Protein AF-A0A7S0WNI7-F1 (afdb_monomer_lite)

Organism: NCBI:txid1034604

pLDDT: mean 79.33, std 18.0, range [30.97, 95.94]

Structure (mmCIF, N/CA/C/O backbone):
data_AF-A0A7S0WNI7-F1
#
_entry.id   AF-A0A7S0WNI7-F1
#
loop_
_atom_site.group_PDB
_atom_site.id
_atom_site.type_symbol
_atom_site.label_atom_id
_atom_site.label_alt_id
_atom_site.label_comp_id
_atom_site.label_asym_id
_atom_site.label_entity_id
_atom_site.label_seq_id
_atom_site.pdbx_PDB_ins_code
_atom_site.Cartn_x
_atom_site.Cartn_y
_atom_site.Cartn_z
_atom_site.occupancy
_atom_site.B_iso_or_equiv
_atom_site.auth_seq_id
_atom_site.auth_comp_id
_atom_site.auth_asym_id
_atom_site.auth_atom_id
_atom_site.pdbx_PDB_model_num
ATOM 1 N N . MET A 1 1 ? -42.042 -59.510 1.071 1.00 32.25 1 MET A N 1
ATOM 2 C CA . MET A 1 1 ? -41.769 -60.338 -0.123 1.00 32.25 1 MET A CA 1
ATOM 3 C C . MET A 1 1 ? -41.565 -59.399 -1.298 1.00 32.25 1 MET A C 1
ATOM 5 O O . MET A 1 1 ? -42.425 -58.562 -1.514 1.00 32.25 1 MET A O 1
ATOM 9 N N . ASN A 1 2 ? -40.393 -59.504 -1.927 1.00 33.56 2 ASN A N 1
ATOM 10 C CA . ASN A 1 2 ? -39.967 -59.027 -3.250 1.00 33.56 2 ASN A CA 1
ATOM 11 C C . ASN A 1 2 ? -40.713 -57.847 -3.901 1.00 33.56 2 ASN A C 1
ATOM 13 O O . ASN A 1 2 ? -41.855 -57.991 -4.317 1.00 33.56 2 ASN A O 1
ATOM 17 N N . ASN A 1 3 ? -39.989 -56.761 -4.192 1.00 30.97 3 ASN A N 1
ATOM 18 C CA . ASN A 1 3 ? -39.506 -56.582 -5.565 1.00 30.97 3 ASN A CA 1
ATOM 19 C C . ASN A 1 3 ? -38.460 -55.464 -5.693 1.00 30.97 3 ASN A C 1
ATOM 21 O O . ASN A 1 3 ? -38.676 -54.306 -5.355 1.00 30.97 3 ASN A O 1
ATOM 25 N N . THR A 1 4 ? -37.322 -55.890 -6.225 1.00 37.94 4 THR A N 1
ATOM 26 C CA . THR A 1 4 ? -36.268 -55.157 -6.925 1.00 37.94 4 THR A CA 1
ATOM 27 C C . THR A 1 4 ? -36.810 -54.189 -7.979 1.00 37.94 4 THR A C 1
ATOM 29 O O . THR A 1 4 ? -37.464 -54.623 -8.926 1.00 37.94 4 THR A O 1
ATOM 32 N N . CYS A 1 5 ? -36.437 -52.912 -7.885 1.00 31.88 5 CYS A N 1
ATOM 33 C CA . CYS A 1 5 ? -36.457 -51.982 -9.015 1.00 31.88 5 CYS A CA 1
ATOM 34 C C . CYS A 1 5 ? -35.036 -51.848 -9.577 1.00 31.88 5 CYS A C 1
ATOM 36 O O . CYS A 1 5 ? -34.164 -51.244 -8.955 1.00 31.88 5 CYS A O 1
ATOM 38 N N . CYS A 1 6 ? -34.817 -52.433 -10.757 1.00 33.31 6 CYS A N 1
ATOM 39 C CA . CYS A 1 6 ? -33.673 -52.143 -11.615 1.00 33.31 6 CYS A CA 1
ATOM 40 C C . CYS A 1 6 ? -33.783 -50.699 -12.121 1.00 33.31 6 CYS A C 1
ATOM 42 O O . CYS A 1 6 ? -34.709 -50.381 -12.865 1.00 33.31 6 CYS A O 1
ATOM 44 N N . LEU A 1 7 ? -32.834 -49.839 -11.748 1.00 35.47 7 LEU A N 1
ATOM 45 C CA . LEU A 1 7 ? -32.644 -48.539 -12.384 1.00 35.47 7 LEU A CA 1
ATOM 46 C C . LEU A 1 7 ? -31.650 -48.725 -13.539 1.00 35.47 7 LEU A C 1
ATOM 48 O O . LEU A 1 7 ? -30.462 -48.958 -13.318 1.00 35.47 7 LEU A O 1
ATOM 52 N N . ALA A 1 8 ? -32.149 -48.681 -14.773 1.00 35.59 8 ALA A N 1
ATOM 53 C CA . ALA A 1 8 ? -31.315 -48.664 -15.965 1.00 35.59 8 ALA A CA 1
ATOM 54 C C . ALA A 1 8 ? -30.621 -47.297 -16.079 1.00 35.59 8 ALA A C 1
ATOM 56 O O . ALA A 1 8 ? -31.271 -46.255 -16.154 1.00 35.59 8 ALA A O 1
ATOM 57 N N . VAL A 1 9 ? -29.290 -47.320 -16.074 1.00 33.94 9 VAL A N 1
ATOM 58 C CA . VAL A 1 9 ? -28.420 -46.166 -16.300 1.00 33.94 9 VAL A CA 1
ATOM 59 C C . VAL A 1 9 ? -28.426 -45.848 -17.797 1.00 33.94 9 VAL A C 1
ATOM 61 O O . VAL A 1 9 ? -27.915 -46.626 -18.599 1.00 33.94 9 VAL A O 1
ATOM 64 N N . LEU A 1 10 ? -28.998 -44.705 -18.179 1.00 32.75 10 LEU A N 1
ATOM 65 C CA . LEU A 1 10 ? -28.871 -44.151 -19.526 1.00 32.75 10 LEU A CA 1
ATOM 66 C C . LEU A 1 10 ? -27.669 -43.192 -19.534 1.00 32.75 10 LEU A C 1
ATOM 68 O O . LEU A 1 10 ? -27.767 -42.054 -19.079 1.00 32.75 10 LEU A O 1
ATOM 72 N N . ILE A 1 11 ? -26.514 -43.665 -20.008 1.00 37.62 11 ILE A N 1
ATOM 73 C CA . ILE A 1 11 ? -25.346 -42.814 -20.267 1.00 37.62 11 ILE A CA 1
ATOM 74 C C . ILE A 1 11 ? -25.597 -42.093 -21.594 1.00 37.62 11 ILE A C 1
ATOM 76 O O . ILE A 1 11 ? -25.440 -42.681 -22.663 1.00 37.62 11 ILE A O 1
ATOM 80 N N . LEU A 1 12 ? -25.999 -40.822 -21.531 1.00 36.31 12 LEU A N 1
ATOM 81 C CA . LEU A 1 12 ? -26.008 -39.942 -22.696 1.00 36.31 12 LEU A CA 1
ATOM 82 C C . LEU A 1 12 ? -24.602 -39.346 -22.858 1.00 36.31 12 LEU A C 1
ATOM 84 O O . LEU A 1 12 ? -24.212 -38.417 -22.152 1.00 36.31 12 LEU A O 1
ATOM 88 N N . VAL A 1 13 ? -23.822 -39.915 -23.776 1.00 39.00 13 VAL A N 1
ATOM 89 C CA . VAL A 1 13 ? -22.560 -39.337 -24.246 1.00 39.00 13 VAL A CA 1
ATOM 90 C C . VAL A 1 13 ? -22.901 -38.178 -25.185 1.00 39.00 13 VAL A C 1
ATOM 92 O O . VAL A 1 13 ? -23.181 -38.387 -26.362 1.00 39.00 13 VAL A O 1
ATOM 95 N N . CYS A 1 14 ? -22.890 -36.948 -24.671 1.00 40.97 14 CYS A N 1
ATOM 96 C CA . CYS A 1 14 ? -22.880 -35.750 -25.508 1.00 40.97 14 CYS A CA 1
ATOM 97 C C . CYS A 1 14 ? -21.436 -35.414 -25.892 1.00 40.97 14 CYS A C 1
ATOM 99 O O . CYS A 1 14 ? -20.729 -34.704 -25.178 1.00 40.97 14 CYS A O 1
ATOM 101 N N . THR A 1 15 ? -21.002 -35.913 -27.048 1.00 42.72 15 THR A N 1
ATOM 102 C CA . THR A 1 15 ? -19.866 -35.367 -27.797 1.00 42.72 15 THR A CA 1
ATOM 103 C C . THR A 1 15 ? -20.233 -33.979 -28.324 1.00 42.72 15 THR A C 1
ATOM 105 O O . THR A 1 15 ? -20.767 -33.843 -29.422 1.00 42.72 15 THR A O 1
ATOM 108 N N . GLY A 1 16 ? -19.966 -32.950 -27.522 1.00 37.56 16 GLY A N 1
ATOM 109 C CA . GLY A 1 16 ? -19.979 -31.546 -27.926 1.00 37.56 16 GLY A CA 1
ATOM 110 C C . GLY A 1 16 ? -18.552 -31.030 -28.079 1.00 37.56 16 GLY A C 1
ATOM 111 O O . GLY A 1 16 ? -18.029 -30.376 -27.184 1.00 37.56 16 GLY A O 1
ATOM 112 N N . LEU A 1 17 ? -17.913 -31.357 -29.202 1.00 45.72 17 LEU A N 1
ATOM 113 C CA . LEU A 1 17 ? -16.741 -30.641 -29.702 1.00 45.72 17 LEU A CA 1
ATOM 114 C C . LEU A 1 17 ? -17.208 -29.273 -30.208 1.00 45.72 17 LEU A C 1
ATOM 116 O O . LEU A 1 17 ? -17.971 -29.212 -31.169 1.00 45.72 17 LEU A O 1
ATOM 120 N N . GLY A 1 18 ? -16.740 -28.189 -29.590 1.00 40.56 18 GLY A N 1
ATOM 121 C CA . GLY A 1 18 ? -16.879 -26.854 -30.169 1.00 40.56 18 GLY A CA 1
ATOM 122 C C . GLY A 1 18 ? -16.928 -25.723 -29.151 1.00 40.56 18 GLY A C 1
ATOM 123 O O . GLY A 1 18 ? -18.000 -25.373 -28.677 1.00 40.56 18 GLY A O 1
ATOM 124 N N . GLY A 1 19 ? -15.774 -25.092 -28.909 1.00 41.59 19 GLY A N 1
ATOM 125 C CA . GLY A 1 19 ? -15.734 -23.670 -28.547 1.00 41.59 19 GLY A CA 1
ATOM 126 C C . GLY A 1 19 ? -15.353 -23.310 -27.110 1.00 41.59 19 GLY A C 1
ATOM 127 O O . GLY A 1 19 ? -16.144 -22.687 -26.414 1.00 41.59 19 GLY A O 1
ATOM 128 N N . SER A 1 20 ? -14.110 -23.582 -26.698 1.00 40.88 20 SER A N 1
ATOM 129 C CA . SER A 1 20 ? -13.503 -22.901 -25.530 1.00 40.88 20 SER A CA 1
ATOM 130 C C . SER A 1 20 ? -12.009 -22.572 -25.686 1.00 40.88 20 SER A C 1
ATOM 132 O O . SER A 1 20 ? -11.351 -22.220 -24.713 1.00 40.88 20 SER A O 1
ATOM 134 N N . HIS A 1 21 ? -11.452 -22.634 -26.901 1.00 37.50 21 HIS A N 1
ATOM 135 C CA . HIS A 1 21 ? -10.032 -22.317 -27.137 1.00 37.50 21 HIS A CA 1
ATOM 136 C C . HIS A 1 21 ? -9.755 -20.908 -27.683 1.00 37.50 21 HIS A C 1
ATOM 138 O O . HIS A 1 21 ? -8.598 -20.508 -27.736 1.00 37.50 21 HIS A O 1
ATOM 144 N N . ALA A 1 22 ? -10.778 -20.116 -28.016 1.00 38.47 22 ALA A N 1
ATOM 145 C CA . ALA A 1 22 ? -10.569 -18.791 -28.611 1.00 38.47 22 ALA A CA 1
ATOM 146 C C . ALA A 1 22 ? -10.165 -17.691 -27.607 1.00 38.47 22 ALA A C 1
ATOM 148 O O . ALA A 1 22 ? -9.601 -16.683 -28.015 1.00 38.47 22 ALA A O 1
ATOM 149 N N . THR A 1 23 ? -10.408 -17.861 -26.304 1.00 45.22 23 THR A N 1
ATOM 150 C CA . THR A 1 23 ? -10.017 -16.861 -25.293 1.00 45.22 23 THR A CA 1
ATOM 151 C C . THR A 1 23 ? -8.599 -17.062 -24.767 1.00 45.22 23 THR A C 1
ATOM 153 O O . THR A 1 23 ? -7.965 -16.090 -24.392 1.00 45.22 23 THR A O 1
ATOM 156 N N . SER A 1 24 ? -8.055 -18.282 -24.783 1.00 50.31 24 SER A N 1
ATOM 157 C CA . SER A 1 24 ? -6.728 -18.574 -24.215 1.00 50.31 24 SER A CA 1
ATOM 158 C C . SER A 1 24 ? -5.553 -18.111 -25.086 1.00 50.31 24 SER A C 1
ATOM 160 O O . SER A 1 24 ? -4.490 -17.834 -24.536 1.00 50.31 24 SER A O 1
ATOM 162 N N . GLN A 1 25 ? -5.712 -18.029 -26.411 1.00 47.03 25 GLN A N 1
ATOM 163 C CA . GLN A 1 25 ? -4.618 -17.631 -27.309 1.00 47.03 25 GLN A CA 1
ATOM 164 C C . GLN A 1 25 ? -4.369 -16.119 -27.312 1.00 47.03 25 GLN A C 1
ATOM 166 O O . GLN A 1 25 ? -3.217 -15.708 -27.268 1.00 47.03 25 GLN A O 1
ATOM 171 N N . ALA A 1 26 ? -5.420 -15.294 -27.242 1.00 57.41 26 ALA A N 1
ATOM 172 C CA . ALA A 1 26 ? -5.272 -13.835 -27.228 1.00 57.41 26 ALA A CA 1
ATOM 173 C C . ALA A 1 26 ? -4.487 -13.311 -26.004 1.00 57.41 26 ALA A C 1
ATOM 175 O O . ALA A 1 26 ? -3.799 -12.301 -26.105 1.00 57.41 26 ALA A O 1
ATOM 176 N N . TYR A 1 27 ? -4.543 -14.014 -24.864 1.00 61.06 27 TYR A N 1
ATOM 177 C CA . TYR A 1 27 ? -3.761 -13.673 -23.667 1.00 61.06 27 TYR A CA 1
ATOM 178 C C . TYR A 1 27 ? -2.280 -14.064 -23.765 1.00 61.06 27 TYR A C 1
ATOM 180 O O . TYR A 1 27 ? -1.441 -13.430 -23.128 1.00 61.06 27 TYR A O 1
ATOM 188 N N . ALA A 1 28 ? -1.941 -15.096 -24.546 1.00 65.12 28 ALA A N 1
ATOM 189 C CA . ALA A 1 28 ? -0.559 -15.552 -24.705 1.00 65.12 28 ALA A CA 1
ATOM 190 C C . ALA A 1 28 ? 0.278 -14.605 -25.584 1.00 65.12 28 ALA A C 1
ATOM 192 O O . ALA A 1 28 ? 1.497 -14.545 -25.417 1.00 65.12 28 ALA A O 1
ATOM 193 N N . ASP A 1 29 ? -0.384 -13.847 -26.463 1.00 84.50 29 ASP A N 1
ATOM 194 C CA . ASP A 1 29 ? 0.243 -12.915 -27.407 1.00 84.50 29 ASP A CA 1
ATOM 195 C C . ASP A 1 29 ? 0.534 -11.527 -26.802 1.00 84.50 29 ASP A C 1
ATOM 197 O O . ASP A 1 29 ? 1.222 -10.713 -27.423 1.00 84.50 29 ASP A O 1
ATOM 201 N N . LEU A 1 30 ? 0.043 -11.237 -25.589 1.00 91.00 30 LEU A N 1
ATOM 202 C CA . LEU A 1 30 ? 0.339 -9.977 -24.904 1.00 91.00 30 LEU A CA 1
ATOM 203 C C . LEU A 1 30 ? 1.811 -9.925 -24.456 1.00 91.00 30 LEU A C 1
ATOM 205 O O . LEU A 1 30 ? 2.328 -10.919 -23.921 1.00 91.00 30 LEU A O 1
ATOM 209 N N . PRO A 1 31 ? 2.488 -8.766 -24.599 1.00 94.50 31 PRO A N 1
ATOM 210 C CA . PRO A 1 31 ? 3.843 -8.600 -24.092 1.00 94.50 31 PRO A CA 1
ATOM 211 C C . PRO A 1 31 ? 3.866 -8.813 -22.576 1.00 94.50 31 PRO A C 1
ATOM 213 O O . PRO A 1 31 ? 2.920 -8.463 -21.858 1.00 94.50 31 PRO A O 1
ATOM 216 N N . HIS A 1 32 ? 4.952 -9.392 -22.065 1.00 93.75 32 HIS A N 1
ATOM 217 C CA . HIS A 1 32 ? 5.127 -9.483 -20.624 1.00 93.75 32 HIS A CA 1
ATOM 218 C C . HIS A 1 32 ? 5.438 -8.090 -20.072 1.00 93.75 32 HIS A C 1
ATOM 220 O O . HIS A 1 32 ? 6.112 -7.287 -20.711 1.00 93.75 32 HIS A O 1
ATOM 226 N N . VAL A 1 33 ? 5.030 -7.802 -18.841 1.00 93.75 33 VAL A N 1
ATOM 227 C CA . VAL A 1 33 ? 5.280 -6.510 -18.180 1.00 93.75 33 VAL A CA 1
ATOM 228 C C . VAL A 1 33 ? 6.776 -6.167 -18.035 1.00 93.75 33 VAL A C 1
ATOM 230 O O . VAL A 1 33 ? 7.150 -5.012 -17.855 1.00 93.75 33 VAL A O 1
ATOM 233 N N . ASN A 1 34 ? 7.652 -7.168 -18.168 1.00 92.75 34 ASN A N 1
ATOM 234 C CA . ASN A 1 34 ? 9.110 -6.990 -18.182 1.00 92.75 34 ASN A CA 1
ATOM 235 C C . ASN A 1 34 ? 9.628 -6.454 -19.529 1.00 92.75 34 ASN A C 1
ATOM 237 O O . ASN A 1 34 ? 10.721 -5.891 -19.580 1.00 92.75 34 ASN A O 1
ATOM 241 N N . ASP A 1 35 ? 8.847 -6.612 -20.598 1.00 94.69 35 ASP A N 1
ATOM 242 C CA . ASP A 1 35 ? 9.163 -6.161 -21.955 1.00 94.69 35 ASP A CA 1
ATOM 243 C C . ASP A 1 35 ? 8.640 -4.743 -22.231 1.00 94.69 35 ASP A C 1
ATOM 245 O O . ASP A 1 35 ? 8.841 -4.213 -23.322 1.00 94.69 35 ASP A O 1
ATOM 249 N N . CYS A 1 36 ? 7.996 -4.122 -21.239 1.00 94.75 36 CYS A N 1
ATOM 250 C CA . CYS A 1 36 ? 7.346 -2.821 -21.334 1.00 94.75 36 CYS A CA 1
ATOM 251 C C . CYS A 1 36 ? 7.971 -1.819 -20.352 1.00 94.75 36 CYS A C 1
ATOM 253 O O . CYS A 1 36 ? 8.293 -2.162 -19.212 1.00 94.75 36 CYS A O 1
ATOM 255 N N . SER A 1 37 ? 8.099 -0.557 -20.765 1.00 94.44 37 SER A N 1
ATOM 256 C CA . SER A 1 37 ? 8.491 0.532 -19.861 1.00 94.44 37 SER A CA 1
ATOM 257 C C . SER A 1 37 ? 7.331 0.927 -18.956 1.00 94.44 37 SER A C 1
ATOM 259 O O . SER A 1 37 ? 7.484 1.021 -17.738 1.00 94.44 37 SER A O 1
ATOM 261 N N . LEU A 1 38 ? 6.155 1.086 -19.562 1.00 94.50 38 LEU A N 1
ATOM 262 C CA . LEU A 1 38 ? 4.868 1.292 -18.911 1.00 94.50 38 LEU A CA 1
ATOM 263 C C . LEU A 1 38 ? 3.840 0.330 -19.506 1.00 94.50 38 LEU A C 1
ATOM 265 O O . LEU A 1 38 ? 3.919 -0.023 -20.682 1.00 94.50 38 LEU A O 1
ATOM 269 N N . CYS A 1 39 ? 2.865 -0.060 -18.696 1.00 95.00 39 CYS A N 1
ATOM 270 C CA . CYS A 1 39 ? 1.753 -0.907 -19.086 1.00 95.00 39 CYS A CA 1
ATOM 271 C C . CYS A 1 39 ? 0.452 -0.386 -18.471 1.00 95.00 39 CYS A C 1
ATOM 273 O O . CYS A 1 39 ? 0.267 -0.452 -17.258 1.00 95.00 39 CYS A O 1
ATOM 275 N N . MET A 1 40 ? -0.453 0.143 -19.298 1.00 93.12 40 MET A N 1
ATOM 276 C CA . MET A 1 40 ? -1.672 0.803 -18.801 1.00 93.12 40 MET A CA 1
ATOM 277 C C . MET A 1 40 ? -2.692 -0.181 -18.221 1.00 93.12 40 MET A C 1
ATOM 279 O O . MET A 1 40 ? -3.424 0.165 -17.292 1.00 93.12 40 MET A O 1
ATOM 283 N N . LYS A 1 41 ? -2.741 -1.405 -18.752 1.00 92.94 41 LYS A N 1
ATOM 284 C CA . LYS A 1 41 ? -3.608 -2.486 -18.274 1.00 92.94 41 LYS A CA 1
ATOM 285 C C . LYS A 1 41 ? -2.822 -3.777 -18.166 1.00 92.94 41 LYS A C 1
ATOM 287 O O . LYS A 1 41 ? -2.228 -4.217 -19.140 1.00 92.94 41 LYS A O 1
ATOM 292 N N . CYS A 1 42 ? -2.857 -4.403 -16.998 1.00 93.50 42 CYS A N 1
ATOM 293 C CA . CYS A 1 42 ? -2.167 -5.664 -16.788 1.00 93.50 42 CYS A CA 1
ATOM 294 C C . CYS A 1 42 ? -3.160 -6.776 -16.487 1.00 93.50 42 CYS A C 1
ATOM 296 O O . CYS A 1 42 ? -3.978 -6.660 -15.571 1.00 93.50 42 CYS A O 1
ATOM 298 N N . VAL A 1 43 ? -3.066 -7.856 -17.251 1.00 91.62 43 VAL A N 1
ATOM 299 C CA . VAL A 1 43 ? -3.788 -9.091 -16.982 1.00 91.62 43 VAL A CA 1
ATOM 300 C C . VAL A 1 43 ? -3.119 -9.784 -15.801 1.00 91.62 43 VAL A C 1
ATOM 302 O O . VAL A 1 43 ? -1.897 -9.958 -15.779 1.00 91.62 43 VAL A O 1
ATOM 305 N N . VAL A 1 44 ? -3.932 -10.140 -14.806 1.00 86.31 44 VAL A N 1
ATOM 306 C CA . VAL A 1 44 ? -3.468 -10.846 -13.614 1.00 86.31 44 VAL A CA 1
ATOM 307 C C . VAL A 1 44 ? -3.304 -12.324 -13.957 1.00 86.31 44 VAL A C 1
ATOM 309 O O . VAL A 1 44 ? -4.282 -13.024 -14.223 1.00 86.31 44 VAL A O 1
ATOM 312 N N . ASP A 1 45 ? -2.057 -12.780 -13.960 1.00 85.19 45 ASP A N 1
ATOM 313 C CA . ASP A 1 45 ? -1.693 -14.181 -14.100 1.00 85.19 45 ASP A CA 1
ATOM 314 C C . ASP A 1 45 ? -1.960 -14.930 -12.785 1.00 85.19 45 ASP A C 1
ATOM 316 O O . ASP A 1 45 ? -2.240 -14.347 -11.735 1.00 85.19 45 ASP A O 1
ATOM 320 N N . THR A 1 46 ? -1.872 -16.261 -12.821 1.00 73.69 46 THR A N 1
ATOM 321 C CA . THR A 1 46 ? -2.032 -17.057 -11.598 1.00 73.69 46 THR A CA 1
ATOM 322 C C . THR A 1 46 ? -0.941 -16.671 -10.586 1.00 73.69 46 THR A C 1
ATOM 324 O O . THR A 1 46 ? 0.242 -16.680 -10.952 1.00 73.69 46 THR A O 1
ATOM 327 N N . PRO A 1 47 ? -1.302 -16.351 -9.327 1.00 67.69 47 PRO A N 1
ATOM 328 C CA . PRO A 1 47 ? -0.329 -15.990 -8.305 1.00 67.69 47 PRO A CA 1
ATOM 329 C C . PRO A 1 47 ? 0.736 -17.075 -8.181 1.00 67.69 47 PRO A C 1
ATOM 331 O O . PRO A 1 47 ? 0.421 -18.262 -8.062 1.00 67.69 47 PRO A O 1
ATOM 334 N N . HIS A 1 48 ? 2.001 -16.677 -8.243 1.00 60.03 48 HIS A N 1
ATOM 335 C CA . HIS A 1 48 ? 3.106 -17.593 -7.990 1.00 60.03 48 HIS A CA 1
ATOM 336 C C . HIS A 1 48 ? 3.301 -17.724 -6.481 1.00 60.03 48 HIS A C 1
ATOM 338 O O . HIS A 1 48 ? 3.041 -16.784 -5.734 1.00 60.03 48 HIS A O 1
ATOM 344 N N . ALA A 1 49 ? 3.761 -18.888 -6.017 1.00 62.38 49 ALA A N 1
ATOM 345 C CA . ALA A 1 49 ? 4.101 -19.056 -4.610 1.00 62.38 49 ALA A CA 1
ATOM 346 C C . ALA A 1 49 ? 5.187 -18.039 -4.230 1.00 62.38 49 ALA A C 1
ATOM 348 O O . ALA A 1 49 ? 6.299 -18.079 -4.759 1.00 62.38 49 ALA A O 1
ATOM 349 N N . HIS A 1 50 ? 4.849 -17.109 -3.341 1.00 68.19 50 HIS A N 1
ATOM 350 C CA . HIS A 1 50 ? 5.785 -16.098 -2.881 1.00 68.19 50 HIS A CA 1
ATOM 351 C C . HIS A 1 50 ? 6.700 -16.685 -1.811 1.00 68.19 50 HIS A C 1
ATOM 353 O O . HIS A 1 50 ? 6.248 -17.332 -0.863 1.00 68.19 50 HIS A O 1
ATOM 359 N N . THR A 1 51 ? 8.001 -16.450 -1.954 1.00 66.50 51 THR A N 1
ATOM 360 C CA . THR A 1 51 ? 8.965 -16.806 -0.917 1.00 66.50 51 THR A CA 1
ATOM 361 C C . THR A 1 51 ? 8.805 -15.834 0.243 1.00 66.50 51 THR A C 1
ATOM 363 O O . THR A 1 51 ? 9.035 -14.636 0.090 1.00 66.50 51 THR A O 1
ATOM 366 N N . HIS A 1 52 ? 8.414 -16.343 1.407 1.00 75.38 52 HIS A N 1
ATOM 367 C CA . HIS A 1 52 ? 8.341 -15.536 2.617 1.00 75.38 52 HIS A CA 1
ATOM 368 C C . HIS A 1 52 ? 9.749 -15.095 3.041 1.00 75.38 52 HIS A C 1
ATOM 370 O O . HIS A 1 52 ? 10.630 -15.935 3.242 1.00 75.38 52 HIS A O 1
ATOM 376 N N . ILE A 1 53 ? 9.962 -13.788 3.205 1.00 84.12 53 ILE A N 1
ATOM 377 C CA . ILE A 1 53 ? 11.220 -13.247 3.731 1.00 84.12 53 ILE A CA 1
ATOM 378 C C . ILE A 1 53 ? 11.120 -13.167 5.251 1.00 84.12 53 ILE A C 1
ATOM 380 O O . ILE A 1 53 ? 10.150 -12.643 5.792 1.00 84.12 53 ILE A O 1
ATOM 384 N N . ARG A 1 54 ? 12.127 -13.691 5.955 1.00 85.69 54 ARG A N 1
ATOM 385 C CA . ARG A 1 54 ? 12.191 -13.569 7.414 1.00 85.69 54 ARG A CA 1
ATOM 386 C C . ARG A 1 54 ? 12.488 -12.127 7.811 1.00 85.69 54 ARG A C 1
ATOM 388 O O . ARG A 1 54 ? 13.233 -11.430 7.124 1.00 85.69 54 ARG A O 1
ATOM 395 N N . THR A 1 55 ? 11.948 -11.690 8.942 1.00 86.62 55 THR A N 1
ATOM 396 C CA . THR A 1 55 ? 12.091 -10.312 9.433 1.00 86.62 55 THR A CA 1
ATOM 397 C C . THR A 1 55 ? 13.556 -9.878 9.537 1.00 86.62 55 THR A C 1
ATOM 399 O O . THR A 1 55 ? 13.898 -8.755 9.160 1.00 86.62 55 THR A O 1
ATOM 402 N N . GLU A 1 56 ? 14.445 -10.762 9.997 1.00 89.38 56 GLU A N 1
ATOM 403 C CA . GLU A 1 56 ? 15.886 -10.511 10.101 1.00 89.38 56 GLU A CA 1
ATOM 404 C C . GLU A 1 56 ? 16.569 -10.292 8.743 1.00 89.38 56 GLU A C 1
ATOM 406 O O . GLU A 1 56 ? 17.517 -9.509 8.657 1.00 89.38 56 GLU A O 1
ATOM 411 N N . ASP A 1 57 ? 16.040 -10.909 7.685 1.00 93.12 57 ASP A N 1
ATOM 412 C CA . ASP A 1 57 ? 16.593 -10.877 6.333 1.00 93.12 57 ASP A CA 1
ATOM 413 C C . ASP A 1 57 ? 16.110 -9.659 5.529 1.00 93.12 57 ASP A C 1
ATOM 415 O O . ASP A 1 57 ? 16.570 -9.444 4.408 1.00 93.12 57 ASP A O 1
ATOM 419 N N . LEU A 1 58 ? 15.203 -8.835 6.072 1.00 94.44 58 LEU A N 1
ATOM 420 C CA . LEU A 1 58 ? 14.744 -7.618 5.403 1.00 94.44 58 LEU A CA 1
ATOM 421 C C . LEU A 1 58 ? 15.879 -6.602 5.237 1.00 94.44 58 LEU A C 1
ATOM 423 O O . LEU A 1 58 ? 16.506 -6.175 6.216 1.00 94.44 58 LEU A O 1
ATOM 427 N N . LYS A 1 59 ? 16.075 -6.173 3.987 1.00 95.94 59 LYS A N 1
ATOM 428 C CA . LYS A 1 59 ? 17.083 -5.205 3.548 1.00 95.94 59 LYS A CA 1
ATOM 429 C C . LYS A 1 59 ? 16.477 -4.167 2.607 1.00 95.94 59 LYS A C 1
ATOM 431 O O . LYS A 1 59 ? 15.353 -4.320 2.129 1.00 95.94 59 LYS A O 1
ATOM 436 N N . GLU A 1 60 ? 17.232 -3.106 2.340 1.00 95.75 60 GLU A N 1
ATOM 437 C CA . GLU A 1 60 ? 16.778 -1.968 1.536 1.00 95.75 60 GLU A CA 1
ATOM 438 C C . GLU A 1 60 ? 16.406 -2.355 0.105 1.00 95.75 60 GLU A C 1
ATOM 440 O O . GLU A 1 60 ? 15.446 -1.820 -0.445 1.00 95.75 60 GLU A O 1
ATOM 445 N N . GLU A 1 61 ? 17.147 -3.282 -0.507 1.00 94.50 61 GLU A N 1
ATOM 446 C CA . GLU A 1 61 ? 16.890 -3.777 -1.862 1.00 94.50 61 GLU A CA 1
ATOM 447 C C . GLU A 1 61 ? 15.510 -4.415 -2.025 1.00 94.50 61 GLU A C 1
ATOM 449 O O . GLU A 1 61 ? 14.987 -4.442 -3.133 1.00 94.50 61 GLU A O 1
ATOM 454 N N . HIS A 1 62 ? 14.881 -4.870 -0.940 1.00 95.00 62 HIS A N 1
ATOM 455 C CA . HIS A 1 62 ? 13.536 -5.424 -1.011 1.00 95.00 62 HIS A CA 1
ATOM 456 C C . HIS A 1 62 ? 12.471 -4.347 -1.239 1.00 95.00 62 HIS A C 1
ATOM 458 O O . HIS A 1 62 ? 11.407 -4.675 -1.747 1.00 95.00 62 HIS A O 1
ATOM 464 N N . PHE A 1 63 ? 12.735 -3.081 -0.901 1.00 95.25 63 PHE A N 1
ATOM 465 C CA . PHE A 1 63 ? 11.738 -2.001 -0.897 1.00 95.25 63 PHE A CA 1
ATOM 466 C C . PHE A 1 63 ? 11.982 -0.922 -1.961 1.00 95.25 63 PHE A C 1
ATOM 468 O O . PHE A 1 63 ? 11.451 0.183 -1.847 1.00 95.25 63 PHE A O 1
ATOM 475 N N . LYS A 1 64 ? 12.793 -1.211 -2.982 1.00 93.88 64 LYS A N 1
ATOM 476 C CA . LYS A 1 64 ? 13.113 -0.281 -4.074 1.00 93.88 64 LYS A CA 1
ATOM 477 C C . LYS A 1 64 ? 13.230 -1.018 -5.413 1.00 93.88 64 LYS A C 1
ATOM 479 O O . LYS A 1 64 ? 13.512 -2.217 -5.409 1.00 93.88 64 LYS A O 1
ATOM 484 N N . PRO A 1 65 ? 13.033 -0.334 -6.554 1.00 92.19 65 PRO A N 1
ATOM 485 C CA . PRO A 1 65 ? 13.218 -0.956 -7.859 1.00 92.19 65 PRO A CA 1
ATOM 486 C C . PRO A 1 65 ? 14.677 -1.385 -8.073 1.00 92.19 65 PRO A C 1
ATOM 488 O O . PRO A 1 65 ? 15.609 -0.670 -7.704 1.00 92.19 65 PRO A O 1
ATOM 491 N N . SER A 1 66 ? 14.873 -2.543 -8.705 1.00 89.06 66 SER A N 1
ATOM 492 C CA . SER A 1 66 ? 16.197 -3.076 -9.066 1.00 89.06 66 SER A CA 1
ATOM 493 C C . SER A 1 66 ? 16.626 -2.745 -10.498 1.00 89.06 66 SER A C 1
ATOM 495 O O . SER A 1 66 ? 17.795 -2.886 -10.836 1.00 89.06 66 SER A O 1
ATOM 497 N N . ASP A 1 67 ? 15.690 -2.330 -11.348 1.00 87.62 67 ASP A N 1
ATOM 498 C CA . ASP A 1 67 ? 15.842 -2.323 -12.808 1.00 87.62 67 ASP A CA 1
ATOM 499 C C . ASP A 1 67 ? 15.126 -1.143 -13.483 1.00 87.62 67 ASP A C 1
ATOM 501 O O . ASP A 1 67 ? 14.739 -1.204 -14.649 1.00 87.62 67 ASP A O 1
ATOM 505 N N . GLU A 1 68 ? 14.968 -0.038 -12.752 1.00 84.12 68 GLU A N 1
ATOM 506 C CA . GLU A 1 68 ? 14.299 1.172 -13.240 1.00 84.12 68 GLU A CA 1
ATOM 507 C C . GLU A 1 68 ? 14.916 1.691 -14.550 1.00 84.12 68 GLU A C 1
ATOM 509 O O . GLU A 1 68 ? 14.200 1.936 -15.520 1.00 84.12 68 GLU A O 1
ATOM 514 N N . LEU A 1 69 ? 16.249 1.792 -14.604 1.00 85.88 69 LEU A N 1
ATOM 515 C CA . LEU A 1 69 ? 16.976 2.286 -15.779 1.00 85.88 69 LEU A CA 1
ATOM 516 C C . LEU A 1 69 ? 16.817 1.370 -16.995 1.00 85.88 69 LEU A C 1
ATOM 518 O O . LEU A 1 69 ? 16.623 1.850 -18.108 1.00 85.88 69 LEU A O 1
ATOM 522 N N . GLU A 1 70 ? 16.879 0.052 -16.793 1.00 88.81 70 GLU A N 1
ATOM 523 C CA . GLU A 1 70 ? 16.676 -0.911 -17.878 1.00 88.81 70 GLU A CA 1
ATOM 524 C C . GLU A 1 70 ? 15.252 -0.799 -18.428 1.00 88.81 70 GLU A C 1
ATOM 526 O O . GLU A 1 70 ? 15.045 -0.742 -19.642 1.00 88.81 70 GLU A O 1
ATOM 531 N N . LYS A 1 71 ? 14.266 -0.699 -17.533 1.00 88.44 71 LYS A N 1
ATOM 532 C CA . LYS A 1 71 ? 12.849 -0.624 -17.883 1.00 88.44 71 LYS A CA 1
ATOM 533 C C . LYS A 1 71 ? 12.523 0.604 -18.730 1.00 88.44 71 LYS A C 1
ATOM 535 O O . LYS A 1 71 ? 11.738 0.496 -19.664 1.00 88.44 71 LYS A O 1
ATOM 540 N N . GLN A 1 72 ? 13.176 1.740 -18.485 1.00 87.19 72 GLN A N 1
ATOM 541 C CA . GLN A 1 72 ? 12.997 2.965 -19.279 1.00 87.19 72 GLN A CA 1
ATOM 542 C C . GLN A 1 72 ? 13.405 2.816 -20.758 1.00 87.19 72 GLN A C 1
ATOM 544 O O . GLN A 1 72 ? 12.969 3.610 -21.587 1.00 87.19 72 GLN A O 1
ATOM 549 N N . THR A 1 73 ? 14.194 1.797 -21.120 1.00 93.00 73 THR A N 1
ATOM 550 C CA . THR A 1 73 ? 14.596 1.540 -22.520 1.00 93.00 73 THR A CA 1
ATOM 551 C C . THR A 1 73 ? 13.560 0.758 -23.335 1.00 93.00 73 THR A C 1
ATOM 553 O O . THR A 1 73 ? 13.708 0.608 -24.548 1.00 93.00 73 THR A O 1
ATOM 556 N N . LYS A 1 74 ? 12.521 0.234 -22.679 1.00 95.12 74 LYS A N 1
ATOM 557 C CA . LYS A 1 74 ? 11.497 -0.627 -23.279 1.00 95.12 74 LYS A CA 1
ATOM 558 C C . LYS A 1 74 ? 10.339 0.198 -23.879 1.00 95.12 74 LYS A C 1
ATOM 560 O O . LYS A 1 74 ? 10.121 1.343 -23.474 1.00 95.12 74 LYS A O 1
ATOM 565 N N . PRO A 1 75 ? 9.562 -0.345 -24.832 1.00 95.44 75 PRO A N 1
ATOM 566 C CA . PRO A 1 75 ? 8.392 0.344 -25.383 1.00 95.44 75 PRO A CA 1
ATOM 567 C C . PRO A 1 75 ? 7.263 0.507 -24.354 1.00 95.44 75 PRO A C 1
ATOM 569 O O . PRO A 1 75 ? 7.161 -0.260 -23.400 1.00 95.44 75 PRO A O 1
ATOM 572 N N . ILE A 1 76 ? 6.393 1.498 -24.563 1.00 95.75 76 ILE A N 1
ATOM 573 C CA . ILE A 1 76 ? 5.141 1.633 -23.805 1.00 95.75 76 ILE A CA 1
ATOM 574 C C . ILE A 1 76 ? 4.122 0.645 -24.377 1.00 95.75 76 ILE A C 1
ATOM 576 O O . ILE A 1 76 ? 3.924 0.592 -25.590 1.00 95.75 76 ILE A O 1
ATOM 580 N N . CYS A 1 77 ? 3.462 -0.100 -23.498 1.00 95.38 77 CYS A N 1
ATOM 581 C CA . CYS A 1 77 ? 2.431 -1.069 -23.838 1.00 95.38 77 CYS A CA 1
ATOM 582 C C . CYS A 1 77 ? 1.062 -0.576 -23.354 1.00 95.38 77 CYS A C 1
ATOM 584 O O . CYS A 1 77 ? 0.920 -0.079 -22.233 1.00 95.38 77 CYS A O 1
ATOM 586 N N . GLU A 1 78 ? 0.029 -0.734 -24.179 1.00 94.19 78 GLU A N 1
ATOM 587 C CA . GLU A 1 78 ? -1.348 -0.462 -23.747 1.00 94.19 78 GLU A CA 1
ATOM 588 C C . GLU A 1 78 ? -1.853 -1.555 -22.800 1.00 94.19 78 GLU A C 1
ATOM 590 O O . GLU A 1 78 ? -2.454 -1.265 -21.764 1.00 94.19 78 GLU A O 1
ATOM 595 N N . GLU A 1 79 ? -1.550 -2.808 -23.130 1.00 94.69 79 GLU A N 1
ATOM 596 C CA . GLU A 1 79 ? -1.951 -3.982 -22.370 1.00 94.69 79 GLU A CA 1
ATOM 597 C C . GLU A 1 79 ? -0.789 -4.981 -22.287 1.00 94.69 79 GLU A C 1
ATOM 599 O O . GLU A 1 79 ? -0.031 -5.146 -23.246 1.00 94.69 79 GLU A O 1
ATOM 604 N N . CYS A 1 80 ? -0.611 -5.611 -21.127 1.00 94.75 80 CYS A N 1
ATOM 605 C CA . CYS A 1 80 ? 0.452 -6.581 -20.864 1.00 94.75 80 CYS A CA 1
ATOM 606 C C . CYS A 1 80 ? -0.021 -7.698 -19.919 1.00 94.75 80 CYS A C 1
ATOM 608 O O . CYS A 1 80 ? -1.102 -7.626 -19.330 1.00 94.75 80 CYS A O 1
ATOM 610 N N . ARG A 1 81 ? 0.816 -8.725 -19.745 1.00 93.88 81 ARG A N 1
ATOM 611 C CA . ARG A 1 81 ? 0.625 -9.831 -18.785 1.00 93.88 81 ARG A CA 1
ATOM 612 C C . ARG A 1 81 ? 1.772 -9.923 -17.772 1.00 93.88 81 ARG A C 1
ATOM 614 O O . ARG A 1 81 ? 2.802 -9.272 -17.953 1.00 93.88 81 ARG A O 1
ATOM 621 N N . GLY A 1 82 ? 1.634 -10.757 -16.742 1.00 90.81 82 GLY A N 1
ATOM 622 C CA . GLY A 1 82 ? 2.684 -10.992 -15.737 1.00 90.81 82 GLY A CA 1
ATOM 623 C C . GLY A 1 82 ? 2.483 -10.285 -14.395 1.00 90.81 82 GLY A C 1
ATOM 624 O O . GLY A 1 82 ? 3.360 -10.349 -13.528 1.00 90.81 82 GLY A O 1
ATOM 625 N N . CYS A 1 83 ? 1.353 -9.605 -14.195 1.00 93.25 83 CYS A N 1
ATOM 626 C CA . CYS A 1 83 ? 0.985 -9.116 -12.868 1.00 93.25 83 CYS A CA 1
ATOM 627 C C . CYS A 1 83 ? 0.382 -10.251 -12.046 1.00 93.25 83 CYS A C 1
ATOM 629 O O . CYS A 1 83 ? -0.320 -11.101 -12.580 1.00 93.25 83 CYS A O 1
ATOM 631 N N . THR A 1 84 ? 0.638 -10.252 -10.746 1.00 92.94 84 THR A N 1
ATOM 632 C CA . THR A 1 84 ? 0.006 -11.174 -9.790 1.00 92.94 84 THR A CA 1
ATOM 633 C C . THR A 1 84 ? -1.040 -10.475 -8.938 1.00 92.94 84 THR A C 1
ATOM 635 O O . THR A 1 84 ? -1.890 -11.136 -8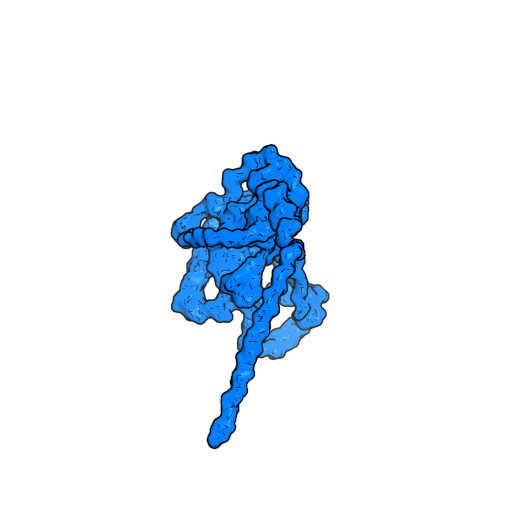.349 1.00 92.94 84 THR A O 1
ATOM 638 N N . ASP A 1 85 ? -1.010 -9.143 -8.914 1.00 93.62 85 ASP A N 1
ATOM 639 C CA . ASP A 1 85 ? -1.809 -8.332 -8.013 1.00 93.62 85 ASP A CA 1
ATOM 640 C C . ASP A 1 85 ? -2.573 -7.252 -8.780 1.00 93.62 85 ASP A C 1
ATOM 642 O O . ASP A 1 85 ? -2.085 -6.656 -9.745 1.00 93.62 85 ASP A O 1
ATOM 646 N N . GLN A 1 86 ? -3.786 -6.971 -8.307 1.00 93.12 86 GLN A N 1
ATOM 647 C CA . GLN A 1 86 ? -4.589 -5.845 -8.762 1.00 93.12 86 GLN A CA 1
ATOM 648 C C . GLN A 1 86 ? -4.584 -4.763 -7.687 1.00 93.12 86 GLN A C 1
ATOM 650 O O . GLN A 1 86 ? -4.905 -5.033 -6.530 1.00 93.12 86 GLN A O 1
ATOM 655 N N . LEU A 1 87 ? -4.263 -3.532 -8.082 1.00 93.69 87 LEU A N 1
ATOM 656 C CA . LEU A 1 87 ? -4.217 -2.396 -7.173 1.00 93.69 87 LEU A CA 1
ATOM 657 C C . LEU A 1 87 ? -5.330 -1.398 -7.456 1.00 93.69 87 LEU A C 1
ATOM 659 O O . LEU A 1 87 ? -5.614 -1.066 -8.604 1.00 93.69 87 LEU A O 1
ATOM 663 N N . THR A 1 88 ? -5.866 -0.838 -6.381 1.00 93.31 88 THR A N 1
ATOM 664 C CA . THR A 1 88 ? -6.671 0.384 -6.401 1.00 93.31 88 THR A CA 1
ATOM 665 C C . THR A 1 88 ? -6.011 1.395 -5.480 1.00 93.31 88 THR A C 1
ATOM 667 O O . THR A 1 88 ? -5.670 1.056 -4.353 1.00 93.31 88 THR A O 1
ATOM 670 N N . VAL A 1 89 ? -5.819 2.640 -5.915 1.00 90.75 89 VAL A N 1
ATOM 671 C CA . VAL A 1 89 ? -5.277 3.689 -5.032 1.00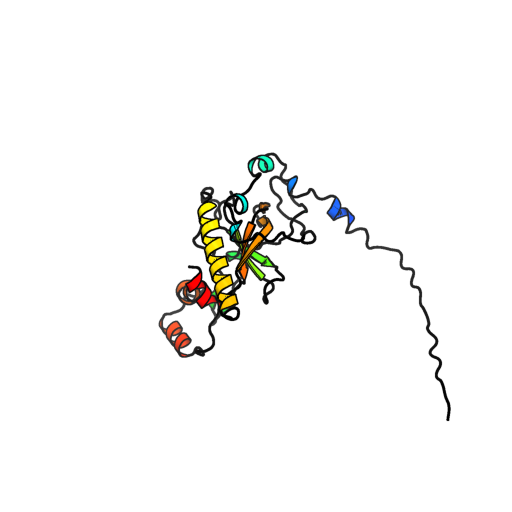 90.75 89 VAL A CA 1
ATOM 672 C C . VAL A 1 89 ? -6.217 3.873 -3.833 1.00 90.75 89 VAL A C 1
ATOM 674 O O . VAL A 1 89 ? -7.424 4.013 -4.026 1.00 90.75 89 VAL A O 1
ATOM 677 N N . LEU A 1 90 ? -5.685 3.880 -2.603 1.00 88.81 90 LEU A N 1
ATOM 678 C CA . LEU A 1 90 ? -6.492 3.848 -1.374 1.00 88.81 90 LEU A CA 1
ATOM 679 C C . LEU A 1 90 ? -7.537 4.974 -1.307 1.00 88.81 90 LEU A C 1
ATOM 681 O O . LEU A 1 90 ? -8.712 4.696 -1.080 1.00 88.81 90 LEU A O 1
ATOM 685 N N . VAL A 1 91 ? -7.147 6.217 -1.607 1.00 84.44 91 VAL A N 1
ATOM 686 C CA . VAL A 1 91 ? -8.066 7.380 -1.612 1.00 84.44 91 VAL A CA 1
ATOM 687 C C . VAL A 1 91 ? -9.201 7.262 -2.633 1.00 84.44 91 VAL A C 1
ATOM 689 O O . VAL A 1 91 ? -10.246 7.891 -2.479 1.00 84.44 91 VAL A O 1
ATOM 692 N N . SER A 1 92 ? -9.007 6.443 -3.666 1.00 86.00 92 SER A N 1
ATOM 693 C CA . SER A 1 92 ? -9.974 6.190 -4.735 1.00 86.00 92 SER A CA 1
ATOM 694 C C . SER A 1 92 ? -10.730 4.871 -4.538 1.00 86.00 92 SER A C 1
ATOM 696 O O . SER A 1 92 ? -11.548 4.504 -5.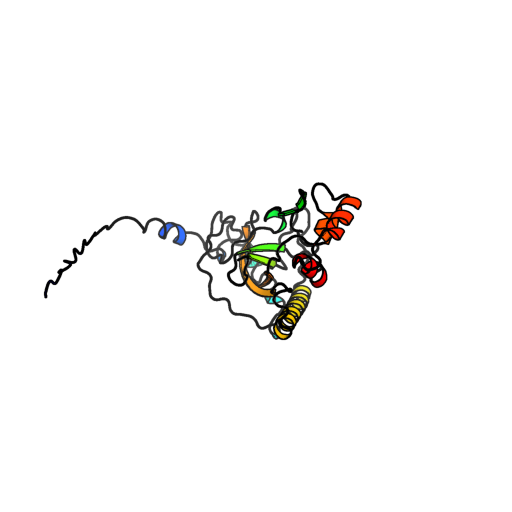377 1.00 86.00 92 SER A O 1
ATOM 698 N N . SER A 1 93 ? -10.478 4.144 -3.443 1.00 84.31 93 SER A N 1
ATOM 699 C CA . SER A 1 93 ? -11.041 2.807 -3.207 1.00 84.31 93 SER A CA 1
ATOM 700 C C . SER A 1 93 ? -12.510 2.808 -2.772 1.00 84.31 93 SER A C 1
ATOM 702 O O . SER A 1 93 ? -13.161 1.761 -2.784 1.00 84.31 93 SER A O 1
ATOM 704 N N . GLY A 1 94 ? -13.053 3.979 -2.433 1.00 83.94 94 GLY A N 1
ATOM 705 C CA . GLY A 1 94 ? -14.463 4.172 -2.122 1.00 83.94 94 GLY A CA 1
ATOM 706 C C . GLY A 1 94 ? -14.689 5.177 -1.000 1.00 83.94 94 GLY A C 1
ATOM 707 O O . GLY A 1 94 ? -13.765 5.815 -0.500 1.00 83.94 94 GLY A O 1
ATOM 708 N N . LYS A 1 95 ? -15.957 5.318 -0.605 1.00 84.69 95 LYS A N 1
ATOM 709 C CA . LYS A 1 95 ? -16.356 6.095 0.570 1.00 84.69 95 LYS A CA 1
ATOM 710 C C . LYS A 1 95 ? -17.212 5.238 1.489 1.00 84.69 95 LYS A C 1
ATOM 712 O O . LYS A 1 95 ? -18.096 4.522 1.021 1.00 84.69 95 LYS A O 1
ATOM 717 N N . LYS A 1 96 ? -16.984 5.345 2.793 1.00 84.69 96 LYS A N 1
ATOM 718 C CA . LYS A 1 96 ? -17.790 4.696 3.832 1.00 84.69 96 LYS A CA 1
ATOM 719 C C . LYS A 1 96 ? -18.840 5.687 4.334 1.00 84.69 96 LYS A C 1
ATOM 721 O O . LYS A 1 96 ? -18.556 6.877 4.475 1.00 84.69 96 LYS A O 1
ATOM 726 N N . GLN A 1 97 ? -20.056 5.201 4.570 1.00 84.56 97 GLN A N 1
ATOM 727 C CA . GLN A 1 97 ? -21.156 6.001 5.110 1.00 84.56 97 GLN A CA 1
ATOM 728 C C . GLN A 1 97 ? -21.353 5.652 6.581 1.00 84.56 97 GLN A C 1
ATOM 730 O O . GLN A 1 97 ? -21.730 4.527 6.901 1.00 84.56 97 GLN A O 1
ATOM 735 N N . ILE A 1 98 ? -21.099 6.607 7.471 1.00 78.50 98 ILE A N 1
ATOM 736 C CA . ILE A 1 98 ? -21.306 6.453 8.915 1.00 78.50 98 ILE A CA 1
ATOM 737 C C . ILE A 1 98 ? -21.972 7.731 9.427 1.00 78.50 98 ILE A C 1
ATOM 739 O O . ILE A 1 98 ? -21.615 8.826 9.007 1.00 78.50 98 ILE A O 1
ATOM 743 N N . PHE A 1 99 ? -22.978 7.614 10.297 1.00 81.94 99 PHE A N 1
ATOM 744 C CA . PHE A 1 99 ? -23.701 8.765 10.868 1.00 81.94 99 PHE A CA 1
ATOM 745 C C . PHE A 1 99 ? -24.240 9.757 9.817 1.00 81.94 99 PHE A C 1
ATOM 747 O O . PHE A 1 99 ? -24.172 10.970 10.010 1.00 81.94 99 PHE A O 1
ATOM 754 N N . ASN A 1 100 ? -24.765 9.241 8.695 1.00 82.62 100 ASN A N 1
ATOM 755 C CA . ASN A 1 100 ? -25.248 10.039 7.555 1.00 82.62 100 ASN A CA 1
ATOM 756 C C . ASN A 1 100 ? -24.177 10.985 6.969 1.00 82.62 100 ASN A C 1
ATOM 758 O O . ASN A 1 100 ? -24.473 12.085 6.498 1.00 82.62 100 ASN A O 1
ATOM 762 N N . ARG A 1 101 ? -22.910 10.574 7.055 1.00 84.62 101 ARG A N 1
ATOM 763 C CA . ARG A 1 101 ? -21.749 11.301 6.548 1.00 84.62 101 ARG A CA 1
ATOM 764 C C . ARG A 1 101 ? -20.875 10.367 5.741 1.00 84.62 101 ARG A C 1
ATOM 766 O O . ARG A 1 101 ? -20.722 9.188 6.062 1.00 84.62 101 ARG A O 1
ATOM 773 N N . SER A 1 102 ? -20.262 10.944 4.719 1.00 87.56 102 SER A N 1
ATOM 774 C CA . SER A 1 102 ? -19.339 10.240 3.848 1.00 87.56 102 SER A CA 1
ATOM 775 C C . SER A 1 102 ? -17.905 10.461 4.316 1.00 87.56 102 SER A C 1
ATOM 777 O O . SER A 1 102 ? -17.495 11.607 4.499 1.00 87.56 102 SER A O 1
ATOM 779 N N . PHE A 1 103 ? -17.144 9.378 4.436 1.00 84.75 103 PHE A N 1
ATOM 780 C CA . PHE A 1 103 ? -15.720 9.383 4.771 1.00 84.75 103 PHE A CA 1
ATOM 781 C C . PHE A 1 103 ? -14.933 8.674 3.670 1.00 84.75 103 PHE A C 1
ATOM 783 O O . PHE A 1 103 ? -15.374 7.634 3.177 1.00 84.75 103 PHE A O 1
ATOM 790 N N . ALA A 1 104 ? -13.798 9.238 3.270 1.00 83.06 104 ALA A N 1
ATOM 791 C CA . ALA A 1 104 ? -12.843 8.597 2.370 1.00 83.06 104 ALA A CA 1
ATOM 792 C C . ALA A 1 104 ? -11.626 8.142 3.179 1.00 83.06 104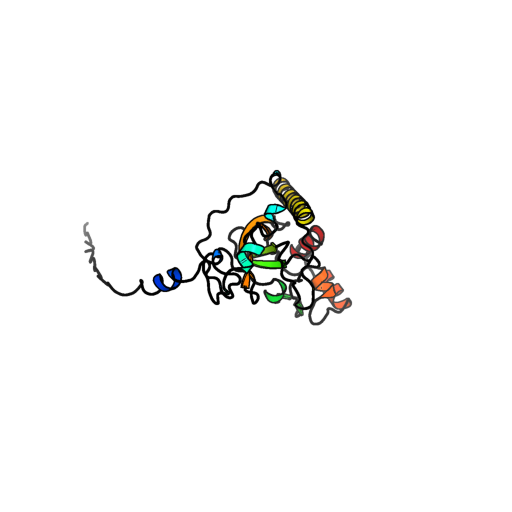 ALA A C 1
ATOM 794 O O . ALA A 1 104 ? -11.313 8.759 4.195 1.00 83.06 104 ALA A O 1
ATOM 795 N N . ASP A 1 105 ? -10.954 7.083 2.733 1.00 81.00 105 ASP A N 1
ATOM 796 C CA . ASP A 1 105 ? -9.697 6.668 3.353 1.00 81.00 105 ASP A CA 1
ATOM 797 C C . ASP A 1 105 ? -8.589 7.693 3.042 1.00 81.00 105 ASP A C 1
ATOM 799 O O . ASP A 1 105 ? -8.568 8.314 1.974 1.00 81.00 105 ASP A O 1
ATOM 803 N N . GLU A 1 106 ? -7.656 7.877 3.975 1.00 77.69 106 GLU A N 1
ATOM 804 C CA . GLU A 1 106 ? -6.561 8.832 3.818 1.00 77.69 106 GLU A CA 1
ATOM 805 C C . GLU A 1 106 ? -5.475 8.325 2.857 1.00 77.69 106 GLU A C 1
ATOM 807 O O . GLU A 1 106 ? -5.148 7.141 2.802 1.00 77.69 106 GLU A O 1
ATOM 812 N N . GLY A 1 107 ? -4.837 9.243 2.124 1.00 73.31 107 GLY A N 1
ATOM 813 C CA . GLY A 1 107 ? -3.744 8.917 1.193 1.00 73.31 107 GLY A CA 1
ATOM 814 C C . GLY A 1 107 ? -2.384 8.667 1.845 1.00 73.31 107 GLY A C 1
ATOM 815 O O . GLY A 1 107 ? -1.405 8.407 1.134 1.00 73.31 107 GLY A O 1
ATOM 816 N N . GLY A 1 108 ? -2.321 8.754 3.176 1.00 73.62 108 GLY A N 1
ATOM 817 C CA . GLY A 1 108 ? -1.111 8.653 3.985 1.00 73.62 108 GLY A CA 1
ATOM 818 C C . GLY A 1 108 ? -0.206 9.884 3.874 1.00 73.62 108 GLY A C 1
ATOM 819 O O . GLY A 1 108 ? 0.110 10.344 2.777 1.00 73.62 108 GLY A O 1
ATOM 820 N N . ALA A 1 109 ? 0.275 10.379 5.018 1.00 74.81 109 ALA A N 1
ATOM 821 C CA . ALA A 1 109 ? 1.177 11.535 5.094 1.00 74.81 109 ALA A CA 1
ATOM 822 C C . ALA A 1 109 ? 2.598 11.249 4.564 1.00 74.81 109 ALA A C 1
ATOM 824 O O . ALA A 1 109 ? 3.327 12.166 4.189 1.00 74.81 109 ALA A O 1
ATOM 825 N N . SER A 1 110 ? 3.000 9.974 4.519 1.00 77.75 110 SER A N 1
ATOM 826 C CA . SER A 1 110 ? 4.314 9.553 4.018 1.00 77.75 110 SER A CA 1
ATOM 827 C C . SER A 1 110 ? 4.399 9.592 2.479 1.00 77.75 110 SER A C 1
ATOM 829 O O . SER A 1 110 ? 3.367 9.460 1.808 1.00 77.75 110 SER A O 1
ATOM 831 N N . PRO A 1 111 ? 5.610 9.665 1.891 1.00 79.62 111 PRO A N 1
ATOM 832 C CA . PRO A 1 111 ? 5.794 9.572 0.439 1.00 79.62 111 PRO A CA 1
ATOM 833 C C . PRO A 1 111 ? 5.414 8.199 -0.145 1.00 79.62 111 PRO A C 1
ATOM 835 O O . PRO A 1 111 ? 5.218 8.090 -1.353 1.00 79.62 111 PRO A O 1
ATOM 838 N N . ASN A 1 112 ? 5.272 7.162 0.687 1.00 86.88 112 ASN A N 1
ATOM 839 C CA . ASN A 1 112 ? 4.905 5.817 0.243 1.00 86.88 112 ASN A CA 1
ATOM 840 C C . ASN A 1 112 ? 3.478 5.790 -0.298 1.00 86.88 112 ASN A C 1
ATOM 842 O O . ASN A 1 112 ? 2.570 6.372 0.300 1.00 86.88 112 ASN A O 1
ATOM 846 N N . TRP A 1 113 ? 3.266 5.074 -1.395 1.00 90.56 113 TRP A N 1
ATOM 847 C CA . TRP A 1 113 ? 1.935 4.880 -1.950 1.00 90.56 113 TRP A CA 1
ATOM 848 C C . TRP A 1 113 ? 1.144 3.875 -1.124 1.00 90.56 113 TRP A C 1
ATOM 850 O O . TRP A 1 113 ? 1.701 2.896 -0.630 1.00 90.56 113 TRP A O 1
ATOM 860 N N . LEU A 1 114 ? -0.155 4.135 -0.996 1.00 91.88 114 LEU A N 1
ATOM 861 C CA . LEU A 1 114 ? -1.104 3.247 -0.344 1.00 91.88 114 LEU A CA 1
ATOM 862 C C . LEU A 1 114 ? -2.114 2.766 -1.380 1.00 91.88 114 LEU A C 1
ATOM 864 O O . LEU A 1 114 ? -2.778 3.573 -2.040 1.00 91.88 114 LEU A O 1
ATOM 868 N N . PHE A 1 115 ? -2.231 1.452 -1.496 1.00 93.44 115 PHE A N 1
ATOM 869 C CA . PHE A 1 115 ? -3.186 0.788 -2.369 1.00 93.44 115 PHE A CA 1
ATOM 870 C C . PHE A 1 115 ? -4.083 -0.148 -1.566 1.00 93.44 115 PHE A C 1
ATOM 872 O O . PHE A 1 115 ? -3.733 -0.564 -0.468 1.00 93.44 115 PHE A O 1
ATOM 879 N N . VAL A 1 116 ? -5.223 -0.506 -2.140 1.00 93.44 116 VAL A N 1
ATOM 880 C CA . VAL A 1 116 ? -6.023 -1.662 -1.747 1.00 93.44 116 VAL A CA 1
ATOM 881 C C . VAL A 1 116 ? -5.745 -2.775 -2.747 1.00 93.44 116 VAL A C 1
ATOM 883 O O . VAL A 1 116 ? -5.785 -2.530 -3.955 1.00 93.44 116 VAL A O 1
ATOM 886 N N . ALA A 1 117 ? -5.505 -3.983 -2.245 1.00 93.88 117 ALA A N 1
ATOM 887 C CA . ALA A 1 117 ? -5.335 -5.186 -3.051 1.00 93.88 117 ALA A CA 1
ATOM 888 C C . ALA A 1 117 ? -6.205 -6.336 -2.513 1.00 93.88 117 ALA A C 1
ATOM 890 O O . ALA A 1 117 ? -6.422 -6.424 -1.297 1.00 93.88 117 ALA A O 1
ATOM 891 N N . PRO A 1 118 ? -6.721 -7.221 -3.386 1.00 93.25 118 PRO A N 1
ATOM 892 C CA . PRO A 1 118 ? -7.365 -8.453 -2.954 1.00 93.25 118 PRO A CA 1
ATOM 893 C C . PRO A 1 118 ? -6.333 -9.404 -2.333 1.00 93.25 118 PRO A C 1
ATOM 895 O O . PRO A 1 118 ? -5.205 -9.506 -2.805 1.00 93.25 118 PRO A O 1
ATOM 898 N N . THR A 1 119 ? -6.711 -10.128 -1.281 1.00 91.62 119 THR A N 1
ATOM 899 C CA . THR A 1 119 ? -5.851 -11.147 -0.658 1.00 91.62 119 THR A CA 1
ATOM 900 C C . THR A 1 119 ? -6.678 -12.256 -0.021 1.00 91.62 119 THR A C 1
ATOM 902 O O . THR A 1 119 ? -7.836 -12.062 0.340 1.00 91.62 119 THR A O 1
ATOM 905 N N . ASN A 1 120 ? -6.081 -13.433 0.156 1.00 91.38 120 ASN A N 1
ATOM 906 C CA . ASN A 1 120 ? -6.699 -14.534 0.890 1.00 91.38 120 ASN A CA 1
ATOM 907 C C . ASN A 1 120 ? -6.302 -14.598 2.368 1.00 91.38 120 ASN A C 1
ATOM 909 O O . ASN A 1 120 ? -6.936 -15.365 3.094 1.00 91.38 120 ASN A O 1
ATOM 913 N N . ARG A 1 121 ? -5.312 -13.801 2.802 1.00 90.12 121 ARG A N 1
ATOM 914 C CA . ARG A 1 121 ? -4.784 -13.797 4.178 1.00 90.12 121 ARG A CA 1
ATOM 915 C C . ARG A 1 121 ? -5.764 -13.217 5.202 1.00 90.12 121 ARG A C 1
ATOM 917 O O . ARG A 1 121 ? -5.812 -13.691 6.328 1.00 90.12 121 ARG A O 1
ATOM 924 N N . THR A 1 122 ? -6.581 -12.245 4.800 1.00 89.50 122 THR A N 1
ATOM 925 C CA . THR A 1 122 ? -7.485 -11.517 5.705 1.00 89.50 122 THR A CA 1
ATOM 926 C C . THR A 1 122 ? -8.930 -11.992 5.588 1.00 89.50 122 THR A C 1
ATOM 928 O O . THR A 1 122 ? -9.345 -12.571 4.573 1.00 89.50 122 THR A O 1
ATOM 931 N N . ARG A 1 123 ? -9.741 -11.714 6.618 1.00 86.06 123 ARG A N 1
ATOM 932 C CA . ARG A 1 123 ? -11.179 -12.046 6.614 1.00 86.06 123 ARG A CA 1
ATOM 933 C C . ARG A 1 123 ? -11.952 -11.223 5.587 1.00 86.06 123 ARG A C 1
ATOM 935 O O . ARG A 1 123 ? -12.806 -11.766 4.891 1.00 86.06 123 ARG A O 1
ATOM 942 N N . SER A 1 124 ? -11.604 -9.943 5.447 1.00 85.81 124 SER A N 1
ATOM 943 C CA . SER A 1 124 ? -12.218 -9.007 4.493 1.00 85.81 124 SER A CA 1
ATOM 944 C C . SER A 1 124 ? -11.841 -9.275 3.031 1.00 85.81 124 SER A C 1
ATOM 946 O O . SER A 1 124 ? -12.380 -8.635 2.127 1.00 85.81 124 SER A O 1
ATOM 948 N N . LYS A 1 125 ? -10.910 -10.210 2.791 1.00 91.75 125 LYS A N 1
ATOM 949 C CA . LYS A 1 125 ? -10.315 -10.511 1.481 1.00 91.75 125 LYS A CA 1
ATOM 950 C C . LYS A 1 125 ? -9.625 -9.318 0.820 1.00 91.75 125 LYS A C 1
ATOM 952 O O . LYS A 1 125 ? -9.425 -9.297 -0.395 1.00 91.75 125 LYS A O 1
ATOM 957 N N . LYS A 1 126 ? -9.259 -8.322 1.625 1.00 91.00 126 LYS A N 1
ATOM 958 C CA . LYS A 1 126 ? -8.591 -7.093 1.208 1.00 91.00 126 LYS A CA 1
ATOM 959 C C . LYS A 1 126 ? -7.458 -6.752 2.161 1.00 91.00 126 LYS A C 1
ATOM 961 O O . LYS A 1 126 ? -7.520 -7.045 3.357 1.00 91.00 126 LYS A O 1
ATOM 966 N N . ALA A 1 127 ? -6.443 -6.104 1.615 1.00 92.94 127 ALA A N 1
ATOM 967 C CA . ALA A 1 127 ? -5.327 -5.555 2.360 1.00 92.94 127 ALA A CA 1
ATOM 968 C C . ALA A 1 127 ? -4.999 -4.150 1.865 1.00 92.94 127 ALA A C 1
ATOM 970 O O . ALA A 1 127 ? -5.198 -3.825 0.690 1.00 92.94 127 ALA A O 1
ATOM 971 N N . ILE A 1 128 ? -4.467 -3.340 2.772 1.00 92.81 128 ILE A N 1
ATOM 972 C CA . ILE A 1 128 ? -3.760 -2.115 2.434 1.00 92.81 128 ILE A CA 1
ATOM 973 C C . ILE A 1 128 ? -2.317 -2.483 2.106 1.00 92.81 128 ILE A C 1
ATOM 975 O O . ILE A 1 128 ? -1.631 -3.109 2.910 1.00 92.81 128 ILE A O 1
ATOM 979 N N . VAL A 1 129 ? -1.848 -2.070 0.935 1.00 94.38 129 VAL A N 1
ATOM 980 C CA . VAL A 1 129 ? -0.487 -2.318 0.464 1.00 94.38 129 VAL A CA 1
ATOM 981 C C . VAL A 1 129 ? 0.274 -1.003 0.442 1.00 94.38 129 VAL A C 1
ATOM 983 O O . VAL A 1 129 ? -0.040 -0.098 -0.336 1.00 94.38 129 VAL A O 1
ATOM 986 N N . LYS A 1 130 ? 1.278 -0.890 1.311 1.00 94.06 130 LYS A N 1
ATOM 987 C CA . LYS A 1 130 ? 2.165 0.269 1.411 1.00 94.06 130 LYS A CA 1
ATOM 988 C C . LYS A 1 130 ? 3.447 -0.002 0.636 1.00 94.06 130 LYS A C 1
ATOM 990 O O . LYS A 1 130 ? 4.270 -0.825 1.041 1.00 94.06 130 LYS A O 1
ATOM 995 N N . VAL A 1 131 ? 3.626 0.725 -0.463 1.00 94.19 131 VAL A N 1
ATOM 996 C CA . VAL A 1 131 ? 4.763 0.569 -1.378 1.00 94.19 131 VAL A CA 1
ATOM 997 C C . VAL A 1 131 ? 5.680 1.785 -1.276 1.00 94.19 131 VAL A C 1
ATOM 999 O O . VAL A 1 131 ? 5.262 2.926 -1.491 1.00 94.19 131 VAL A O 1
ATOM 1002 N N . ALA A 1 132 ? 6.941 1.536 -0.934 1.00 93.19 132 ALA A N 1
ATOM 1003 C CA . ALA A 1 132 ? 7.979 2.557 -0.870 1.00 93.19 132 ALA A CA 1
ATOM 1004 C C . ALA A 1 132 ? 8.708 2.716 -2.210 1.00 93.19 132 ALA A C 1
ATOM 1006 O O . ALA A 1 132 ? 8.658 1.834 -3.066 1.00 93.19 132 ALA A O 1
ATOM 1007 N N . CYS A 1 133 ? 9.404 3.847 -2.358 1.00 91.81 133 CYS A N 1
ATOM 1008 C CA . CYS A 1 133 ? 10.363 4.099 -3.438 1.00 91.81 133 CYS A CA 1
ATOM 1009 C C . CYS A 1 133 ? 9.815 3.929 -4.861 1.00 91.81 133 CYS A C 1
ATOM 1011 O O . CYS A 1 133 ? 10.551 3.577 -5.779 1.00 91.81 133 CYS A O 1
ATOM 1013 N N . ILE A 1 134 ? 8.529 4.217 -5.054 1.00 91.06 134 ILE A N 1
ATOM 1014 C CA . ILE A 1 134 ? 7.958 4.359 -6.389 1.00 91.06 134 ILE A CA 1
ATOM 1015 C C . ILE A 1 134 ? 8.527 5.645 -7.013 1.00 91.06 134 ILE A C 1
ATOM 1017 O O . ILE A 1 134 ? 8.343 6.720 -6.432 1.00 91.06 134 ILE A O 1
ATOM 1021 N N . PRO A 1 135 ? 9.174 5.576 -8.190 1.00 87.06 135 PRO A N 1
ATOM 1022 C CA . PRO A 1 135 ? 9.801 6.724 -8.842 1.00 87.06 135 PRO A CA 1
ATOM 1023 C C . PRO A 1 135 ? 8.774 7.577 -9.603 1.00 87.06 135 PRO A C 1
ATOM 1025 O O . PRO A 1 135 ? 9.081 8.174 -10.620 1.00 87.06 135 PRO A O 1
ATOM 1028 N N . VAL A 1 136 ? 7.528 7.632 -9.138 1.00 84.75 136 VAL A N 1
ATOM 1029 C CA . VAL A 1 136 ? 6.494 8.533 -9.653 1.00 84.75 136 VAL A CA 1
ATOM 1030 C C . VAL A 1 136 ? 5.764 9.161 -8.469 1.00 84.75 136 VAL A C 1
ATOM 1032 O O . VAL A 1 136 ? 5.426 8.489 -7.489 1.00 84.75 136 VAL A O 1
ATOM 1035 N N . GLY A 1 137 ? 5.585 10.481 -8.520 1.00 78.62 137 GLY A N 1
ATOM 1036 C CA . GLY A 1 137 ? 4.946 11.241 -7.448 1.00 78.62 137 GLY A CA 1
ATOM 1037 C C . GLY A 1 137 ? 3.440 10.979 -7.371 1.00 78.62 137 GLY A C 1
ATOM 1038 O O . GLY A 1 137 ? 2.787 10.804 -8.395 1.00 78.62 137 GLY A O 1
ATOM 1039 N N . LYS A 1 138 ? 2.876 11.004 -6.153 1.00 76.00 138 LYS A N 1
ATOM 1040 C CA . LYS A 1 138 ? 1.418 10.901 -5.917 1.00 76.00 138 LYS A CA 1
ATOM 1041 C C . LYS A 1 138 ? 0.623 12.019 -6.594 1.00 76.00 138 LYS A C 1
ATOM 1043 O O . LYS A 1 138 ? -0.536 11.832 -6.938 1.00 76.00 138 LYS A O 1
ATOM 1048 N N . ASN A 1 139 ? 1.251 13.183 -6.754 1.00 71.56 139 ASN A N 1
ATOM 1049 C CA . ASN A 1 139 ? 0.690 14.345 -7.424 1.00 71.56 139 ASN A CA 1
ATOM 1050 C C . ASN A 1 139 ? 1.584 14.713 -8.616 1.00 71.56 139 ASN A C 1
ATOM 1052 O O . ASN A 1 139 ? 2.799 14.767 -8.427 1.00 71.56 139 ASN A O 1
ATOM 1056 N N . PRO A 1 140 ? 1.023 15.078 -9.785 1.00 63.31 140 PRO A N 1
ATOM 1057 C CA . PRO A 1 140 ? 1.808 15.453 -10.969 1.00 63.31 140 PRO A CA 1
ATOM 1058 C C . PRO A 1 140 ? 2.784 16.614 -10.725 1.00 63.31 140 PRO A C 1
ATOM 1060 O O . PRO A 1 140 ? 3.796 16.741 -11.404 1.00 63.31 140 PRO A O 1
ATOM 1063 N N . VAL A 1 141 ? 2.458 17.477 -9.756 1.00 59.88 141 VAL A N 1
ATOM 1064 C CA . VAL A 1 141 ? 3.229 18.677 -9.395 1.00 59.88 141 VAL A CA 1
ATOM 1065 C C . VAL A 1 141 ? 4.329 18.372 -8.370 1.00 59.88 141 VAL A C 1
ATOM 1067 O O . VAL A 1 141 ? 5.287 19.132 -8.241 1.00 59.88 141 VAL A O 1
ATOM 1070 N N . GLN A 1 142 ? 4.215 17.272 -7.620 1.00 60.03 142 GLN A N 1
ATOM 1071 C CA . GLN A 1 142 ? 5.230 16.894 -6.643 1.00 60.03 142 GLN A CA 1
ATOM 1072 C C . GLN A 1 142 ? 6.359 16.149 -7.350 1.00 60.03 142 GLN A C 1
ATOM 1074 O O . GLN A 1 142 ? 6.139 15.136 -8.010 1.00 60.03 142 GLN A O 1
ATOM 1079 N N . ALA A 1 143 ? 7.578 16.669 -7.192 1.00 58.62 143 ALA A N 1
ATOM 1080 C CA . ALA A 1 143 ? 8.792 16.015 -7.654 1.00 58.62 143 ALA A CA 1
ATOM 1081 C C . ALA A 1 143 ? 8.877 14.568 -7.140 1.00 58.62 143 ALA A C 1
ATOM 1083 O O . ALA A 1 143 ? 8.313 14.231 -6.097 1.00 58.62 143 ALA A O 1
ATOM 1084 N N . HIS A 1 144 ? 9.620 13.742 -7.879 1.00 68.44 144 HIS A N 1
ATOM 1085 C CA . HIS A 1 144 ? 9.932 12.359 -7.535 1.00 68.44 144 HIS A CA 1
ATOM 1086 C C . HIS A 1 144 ? 10.369 12.292 -6.063 1.00 68.44 144 HIS A C 1
ATOM 1088 O O . HIS A 1 144 ? 11.400 12.883 -5.717 1.00 68.44 144 HIS A O 1
ATOM 1094 N N . PRO A 1 145 ? 9.577 11.665 -5.172 1.00 71.81 145 PRO A N 1
ATOM 1095 C CA . PRO A 1 145 ? 9.900 11.665 -3.758 1.00 71.81 145 PRO A CA 1
ATOM 1096 C C . PRO A 1 145 ? 11.232 10.949 -3.552 1.00 71.81 145 PRO A C 1
ATOM 1098 O O . PRO A 1 145 ? 11.502 9.914 -4.164 1.00 71.81 145 PRO A O 1
ATOM 1101 N N . LYS A 1 146 ? 12.077 11.497 -2.675 1.00 82.69 146 LYS A N 1
ATOM 1102 C CA . LYS A 1 146 ? 13.328 10.836 -2.309 1.00 82.69 146 LYS A CA 1
ATOM 1103 C C . LYS A 1 146 ? 13.004 9.465 -1.710 1.00 82.69 146 LYS A C 1
ATOM 1105 O O . LYS A 1 146 ? 12.227 9.363 -0.762 1.00 82.69 146 LYS A O 1
ATOM 1110 N N . CYS A 1 147 ? 13.601 8.418 -2.270 1.00 88.38 147 CYS A N 1
ATOM 1111 C CA . CYS A 1 147 ? 13.482 7.067 -1.738 1.00 88.38 147 CYS A CA 1
ATOM 1112 C C . CYS A 1 147 ? 14.238 6.951 -0.404 1.00 88.38 147 CYS A C 1
ATOM 1114 O O . CYS A 1 147 ? 15.426 7.267 -0.330 1.00 88.38 147 CYS A O 1
ATOM 1116 N N . HIS A 1 148 ? 13.538 6.470 0.625 1.00 90.25 148 HIS A N 1
ATOM 1117 C CA . HIS A 1 148 ? 14.060 6.168 1.962 1.00 90.25 148 HIS A CA 1
ATOM 1118 C C . HIS A 1 148 ? 13.806 4.686 2.285 1.00 90.25 148 HIS A C 1
ATOM 1120 O O . HIS A 1 148 ? 12.963 4.326 3.116 1.00 90.25 148 HIS A O 1
ATOM 1126 N N . ALA A 1 149 ? 14.474 3.803 1.538 1.00 92.62 149 ALA A N 1
ATOM 1127 C CA . ALA A 1 149 ? 14.324 2.355 1.695 1.00 92.62 149 ALA A CA 1
ATOM 1128 C C . ALA A 1 149 ? 14.820 1.871 3.069 1.00 92.62 149 ALA A C 1
ATOM 1130 O O . ALA A 1 149 ? 14.219 0.975 3.654 1.00 92.62 149 ALA A O 1
ATOM 1131 N N . ASP A 1 150 ? 15.852 2.514 3.617 1.00 94.44 150 ASP A N 1
ATOM 1132 C CA . ASP A 1 150 ? 16.388 2.289 4.962 1.00 94.44 150 ASP A CA 1
ATOM 1133 C C . ASP A 1 150 ? 15.319 2.489 6.046 1.00 94.44 150 ASP A C 1
ATOM 1135 O O . ASP A 1 150 ? 15.083 1.602 6.870 1.00 94.44 150 ASP A O 1
ATOM 1139 N N . GLN A 1 151 ? 14.597 3.611 5.991 1.00 92.56 151 GLN A N 1
ATOM 1140 C CA . GLN A 1 151 ? 13.492 3.896 6.907 1.00 92.56 151 GLN A CA 1
ATOM 1141 C C . GLN A 1 151 ? 12.352 2.894 6.717 1.00 92.56 151 GLN A C 1
ATOM 1143 O O . GLN A 1 151 ? 11.759 2.433 7.689 1.00 92.56 151 GLN A O 1
ATOM 1148 N N . THR A 1 152 ? 12.069 2.503 5.471 1.00 92.44 152 THR A N 1
ATOM 1149 C CA . THR A 1 152 ? 11.034 1.502 5.175 1.00 92.44 152 THR A CA 1
ATOM 1150 C C . THR A 1 152 ? 11.358 0.152 5.815 1.00 92.44 152 THR A C 1
ATOM 1152 O O . THR A 1 152 ? 10.472 -0.452 6.414 1.00 92.44 152 THR A O 1
ATOM 1155 N N . VAL A 1 153 ? 12.619 -0.294 5.771 1.00 95.50 153 VAL A N 1
ATOM 1156 C CA . VAL A 1 153 ? 13.063 -1.522 6.455 1.00 95.50 153 VAL A CA 1
ATOM 1157 C C . VAL A 1 153 ? 12.875 -1.408 7.965 1.00 95.50 153 VAL A C 1
ATOM 1159 O O . VAL A 1 153 ? 12.388 -2.352 8.586 1.00 95.50 153 VAL A O 1
ATOM 1162 N N . GLN A 1 154 ? 13.239 -0.271 8.565 1.00 93.56 154 GLN A N 1
ATOM 1163 C CA . GLN A 1 154 ? 13.068 -0.053 10.005 1.00 93.56 154 GLN A CA 1
ATOM 1164 C C . GLN A 1 154 ? 11.594 -0.151 10.414 1.00 93.56 154 GLN A C 1
ATOM 1166 O O . GLN A 1 154 ? 11.265 -0.918 11.317 1.00 93.56 154 GLN A O 1
ATOM 1171 N N . PHE A 1 155 ? 10.699 0.549 9.711 1.00 91.31 155 PHE A N 1
ATOM 1172 C CA . PHE A 1 155 ? 9.263 0.485 9.989 1.00 91.31 155 PHE A CA 1
ATOM 1173 C C . PHE A 1 155 ? 8.674 -0.902 9.725 1.00 91.31 155 PHE A C 1
ATOM 1175 O O . PHE A 1 155 ? 7.894 -1.382 10.540 1.00 91.31 155 PHE A O 1
ATOM 1182 N N . ALA A 1 156 ? 9.079 -1.587 8.650 1.00 93.38 156 ALA A N 1
ATOM 1183 C CA . ALA A 1 156 ? 8.650 -2.959 8.386 1.00 93.38 156 ALA A CA 1
ATOM 1184 C C . ALA A 1 156 ? 9.024 -3.898 9.543 1.00 93.38 156 ALA A C 1
ATOM 1186 O O . ALA A 1 156 ? 8.185 -4.664 10.006 1.00 93.38 156 ALA A O 1
ATOM 1187 N N . LYS A 1 157 ? 10.256 -3.802 10.062 1.00 94.62 157 LYS A N 1
ATOM 1188 C CA . LYS A 1 157 ? 10.699 -4.596 11.219 1.00 94.62 157 LYS A CA 1
ATOM 1189 C C . LYS A 1 157 ? 9.904 -4.274 12.484 1.00 94.62 157 LYS A C 1
ATOM 1191 O O . LYS A 1 157 ? 9.565 -5.197 13.216 1.00 94.62 157 LYS A O 1
ATOM 1196 N N . ILE A 1 158 ? 9.578 -3.001 12.726 1.00 91.94 158 ILE A N 1
ATOM 1197 C CA . ILE A 1 158 ? 8.729 -2.594 13.857 1.00 91.94 158 ILE A CA 1
ATOM 1198 C C . ILE A 1 158 ? 7.330 -3.201 13.720 1.00 91.94 158 ILE A C 1
ATOM 1200 O O . ILE A 1 158 ? 6.856 -3.826 14.663 1.00 91.94 158 ILE A O 1
ATOM 1204 N N . TYR A 1 159 ? 6.690 -3.085 12.555 1.00 91.12 159 TYR A N 1
ATOM 1205 C CA . TYR A 1 159 ? 5.350 -3.639 12.362 1.00 91.12 159 TYR A CA 1
ATOM 1206 C C . TYR A 1 159 ? 5.318 -5.165 12.479 1.00 91.12 159 TYR A C 1
ATOM 1208 O O . TYR A 1 159 ? 4.425 -5.700 13.122 1.00 91.12 159 TYR A O 1
ATOM 1216 N N . LEU A 1 160 ? 6.316 -5.868 11.939 1.00 92.69 160 LEU A N 1
ATOM 1217 C CA . LEU A 1 160 ? 6.418 -7.325 12.083 1.00 92.69 160 LEU A CA 1
ATOM 1218 C C . LEU A 1 160 ? 6.687 -7.754 13.534 1.00 92.69 160 LEU A C 1
ATOM 1220 O O . LEU A 1 160 ? 6.239 -8.817 13.954 1.00 92.69 160 LEU A O 1
ATOM 1224 N N . ALA A 1 161 ? 7.401 -6.942 14.318 1.00 91.12 161 ALA A N 1
ATOM 1225 C CA . ALA A 1 161 ? 7.568 -7.192 15.747 1.00 91.12 161 ALA A CA 1
ATOM 1226 C C . ALA A 1 161 ? 6.252 -6.991 16.520 1.00 91.12 161 ALA A C 1
ATOM 1228 O O . ALA A 1 161 ? 5.957 -7.771 17.424 1.00 91.12 161 ALA A O 1
ATOM 1229 N N . LEU A 1 162 ? 5.455 -5.980 16.154 1.00 88.94 162 LEU A N 1
ATOM 1230 C CA . LEU A 1 162 ? 4.120 -5.762 16.720 1.00 88.94 162 LEU A CA 1
ATOM 1231 C C . LEU A 1 162 ? 3.159 -6.899 16.360 1.00 88.94 162 LEU A C 1
ATOM 1233 O O . LEU A 1 162 ? 2.447 -7.366 17.243 1.00 88.94 162 LEU A O 1
ATOM 1237 N N . GLU A 1 163 ? 3.193 -7.386 15.117 1.00 90.25 163 GLU A N 1
ATOM 1238 C CA . GLU A 1 163 ? 2.435 -8.569 14.687 1.00 90.25 163 GLU A CA 1
ATOM 1239 C C . GLU A 1 163 ? 2.790 -9.781 15.548 1.00 90.25 163 GLU A C 1
ATOM 1241 O O . GLU A 1 163 ? 1.920 -10.425 16.128 1.00 90.25 163 GLU A O 1
ATOM 1246 N N . LYS A 1 164 ? 4.091 -10.049 15.710 1.00 91.12 164 LYS A N 1
ATOM 1247 C CA . LYS A 1 164 ? 4.556 -11.178 16.516 1.00 91.12 164 LYS A CA 1
ATOM 1248 C C . LYS A 1 164 ? 4.087 -11.078 17.969 1.00 91.12 164 LYS A C 1
ATOM 1250 O O . LYS A 1 164 ? 3.679 -12.080 18.550 1.00 91.12 164 LYS A O 1
ATOM 1255 N N . LEU A 1 165 ? 4.126 -9.876 18.545 1.00 89.94 165 LEU A N 1
ATOM 1256 C CA . LEU A 1 165 ? 3.625 -9.628 19.895 1.00 89.94 165 LEU A CA 1
ATOM 1257 C C . LEU A 1 165 ? 2.109 -9.844 19.985 1.00 89.94 165 LEU A C 1
ATOM 1259 O O . LEU A 1 165 ? 1.639 -10.424 20.961 1.00 89.94 165 LEU A O 1
ATOM 1263 N N . ALA A 1 166 ? 1.350 -9.394 18.986 1.00 89.88 166 ALA A N 1
ATOM 1264 C CA . ALA A 1 166 ? -0.089 -9.605 18.927 1.00 89.88 166 ALA A CA 1
ATOM 1265 C C . ALA A 1 166 ? -0.451 -11.093 18.859 1.00 89.88 166 ALA A C 1
ATOM 1267 O O . ALA A 1 166 ? -1.364 -11.524 19.562 1.00 89.88 166 ALA A O 1
ATOM 1268 N N . GLU A 1 167 ? 0.284 -11.886 18.076 1.00 91.00 167 GLU A N 1
ATOM 1269 C CA . GLU A 1 167 ? 0.140 -13.344 18.049 1.00 91.00 167 GLU A CA 1
ATOM 1270 C C . GLU A 1 167 ? 0.448 -13.968 19.416 1.00 91.00 167 GLU A C 1
ATOM 1272 O O . GLU A 1 167 ? -0.362 -14.731 19.939 1.00 91.00 167 GLU A O 1
ATOM 1277 N N . ASP A 1 168 ? 1.594 -13.625 20.013 1.00 93.06 168 ASP A N 1
ATOM 1278 C CA . ASP A 1 168 ? 2.056 -14.208 21.281 1.00 93.06 168 ASP A CA 1
ATOM 1279 C C . ASP A 1 168 ? 1.153 -13.844 22.471 1.00 93.06 168 ASP A C 1
ATOM 1281 O O . ASP A 1 168 ? 1.094 -14.580 23.455 1.00 93.06 168 ASP A O 1
ATOM 1285 N N . CYS A 1 169 ? 0.460 -12.706 22.395 1.00 91.69 169 CYS A N 1
ATOM 1286 C CA . CYS A 1 169 ? -0.474 -12.226 23.414 1.00 91.69 169 CYS A CA 1
ATOM 1287 C C . CYS A 1 169 ? -1.949 -12.501 23.083 1.00 91.69 169 CYS A C 1
ATOM 1289 O O . CYS A 1 169 ? -2.815 -12.012 23.805 1.00 91.69 169 CYS A O 1
ATOM 1291 N N . GLU A 1 170 ? -2.243 -13.248 22.014 1.00 90.62 170 GLU A N 1
ATOM 1292 C CA . GLU A 1 170 ? -3.610 -13.564 21.570 1.00 90.62 170 GLU A CA 1
ATOM 1293 C C . GLU A 1 170 ? -4.482 -12.315 21.292 1.00 90.62 170 GLU A C 1
ATOM 1295 O O . GLU A 1 170 ? -5.695 -12.343 21.464 1.00 90.62 170 GLU A O 1
ATOM 1300 N N . LEU A 1 171 ? -3.875 -11.219 20.817 1.00 85.06 171 LEU A N 1
ATOM 1301 C CA . LEU A 1 171 ? -4.537 -9.938 20.493 1.00 85.06 171 LEU A CA 1
ATOM 1302 C C . LEU A 1 171 ? -4.894 -9.794 19.002 1.00 85.06 171 LEU A C 1
ATOM 1304 O O . LEU A 1 171 ? -5.160 -8.692 18.511 1.00 85.06 171 LEU A O 1
ATOM 1308 N N . THR A 1 172 ? -4.864 -10.899 18.257 1.00 83.06 172 THR A N 1
ATOM 1309 C CA . THR A 1 172 ? -5.124 -10.942 16.801 1.00 83.06 172 THR A CA 1
ATOM 1310 C C . THR A 1 172 ? -6.567 -10.588 16.422 1.00 83.06 172 THR A C 1
ATOM 1312 O O . THR A 1 172 ? -6.883 -10.393 15.252 1.00 83.06 172 THR A O 1
ATOM 1315 N N . ASP A 1 173 ? -7.468 -10.509 17.400 1.00 79.81 173 ASP A N 1
ATOM 1316 C CA . ASP A 1 173 ? -8.859 -10.095 17.238 1.00 79.81 173 ASP A CA 1
ATOM 1317 C C . ASP A 1 173 ? -9.058 -8.574 17.315 1.00 79.81 173 ASP A C 1
ATOM 1319 O O . ASP A 1 173 ? -10.091 -8.080 16.864 1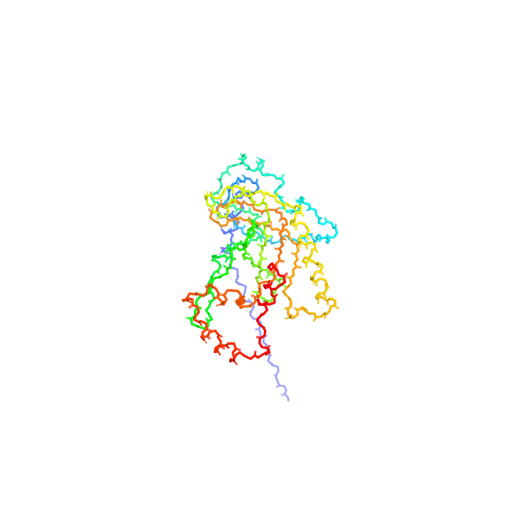.00 79.81 173 ASP A O 1
ATOM 1323 N N . ILE A 1 174 ? -8.084 -7.833 17.857 1.00 74.62 174 ILE A N 1
ATOM 1324 C CA . ILE A 1 174 ? -8.131 -6.369 18.016 1.00 74.62 174 ILE A CA 1
ATOM 1325 C C . ILE A 1 174 ? -7.014 -5.631 17.268 1.00 74.62 174 ILE A C 1
ATOM 1327 O O . ILE A 1 174 ? -7.102 -4.415 17.085 1.00 74.62 174 ILE A O 1
ATOM 1331 N N . THR A 1 175 ? -5.983 -6.346 16.820 1.00 78.62 175 THR A N 1
ATOM 1332 C CA . THR A 1 175 ? -4.880 -5.802 16.020 1.00 78.62 175 THR A CA 1
ATOM 1333 C C . THR A 1 175 ? -4.973 -6.312 14.580 1.00 78.62 175 THR A C 1
ATOM 1335 O O . THR A 1 175 ? -5.218 -7.497 14.367 1.00 78.62 175 THR A O 1
ATOM 1338 N N . PRO A 1 176 ? -4.835 -5.435 13.574 1.00 83.62 176 PRO A N 1
ATOM 1339 C CA . PRO A 1 176 ? -4.834 -5.864 12.184 1.00 83.62 176 PRO A CA 1
ATOM 1340 C C . PRO A 1 176 ? -3.511 -6.532 11.836 1.00 83.62 176 PRO A C 1
ATOM 1342 O O . PRO A 1 176 ? -2.448 -6.028 12.199 1.00 83.62 176 PRO A O 1
ATOM 1345 N N . GLN A 1 177 ? -3.601 -7.613 11.066 1.00 89.75 177 GLN A N 1
ATOM 1346 C CA . GLN A 1 177 ? -2.427 -8.376 10.657 1.00 89.75 177 GLN A CA 1
ATOM 1347 C C . GLN A 1 177 ? -1.488 -7.544 9.785 1.00 89.75 177 GLN A C 1
ATOM 1349 O O . GLN A 1 177 ? -1.943 -6.852 8.866 1.00 89.75 177 GLN A O 1
ATOM 1354 N N . VAL A 1 178 ? -0.178 -7.663 10.003 1.00 91.81 178 VAL A N 1
ATOM 1355 C CA . VAL A 1 178 ? 0.848 -7.040 9.153 1.00 91.81 178 VAL A CA 1
ATOM 1356 C C . VAL A 1 178 ? 1.867 -8.061 8.665 1.00 91.81 178 VAL A C 1
ATOM 1358 O O . VAL A 1 178 ? 2.400 -8.857 9.429 1.00 91.81 178 VAL A O 1
ATOM 1361 N N . TRP A 1 179 ? 2.194 -8.014 7.375 1.00 93.69 179 TRP A N 1
ATOM 1362 C CA . TRP A 1 179 ? 3.204 -8.882 6.778 1.00 93.69 179 TRP A CA 1
ATOM 1363 C C . TRP A 1 179 ? 3.968 -8.188 5.646 1.00 93.69 179 TRP A C 1
ATOM 1365 O O . TRP A 1 179 ? 3.620 -7.094 5.198 1.00 93.69 179 TRP A O 1
ATOM 1375 N N . VAL A 1 180 ? 5.044 -8.823 5.178 1.00 94.31 180 VAL A N 1
ATOM 1376 C CA . VAL A 1 180 ? 5.824 -8.356 4.026 1.00 94.31 180 VAL A CA 1
ATOM 1377 C C . VAL A 1 180 ? 5.802 -9.423 2.945 1.00 94.31 180 VAL A C 1
ATOM 1379 O O . VAL A 1 180 ? 6.185 -10.566 3.182 1.00 94.31 180 VAL A O 1
ATOM 1382 N N . GLU A 1 181 ? 5.377 -9.033 1.749 1.00 93.88 181 GLU A N 1
ATOM 1383 C CA . GLU A 1 181 ? 5.295 -9.899 0.573 1.00 93.88 181 GLU A CA 1
ATOM 1384 C C . GLU A 1 181 ? 5.640 -9.100 -0.693 1.00 93.88 181 GLU A C 1
ATOM 1386 O O . GLU A 1 181 ? 5.429 -7.878 -0.729 1.00 93.88 181 GLU A O 1
ATOM 1391 N N . PRO A 1 182 ? 6.196 -9.757 -1.727 1.00 93.44 182 PRO A N 1
ATOM 1392 C CA . PRO A 1 182 ? 6.380 -9.135 -3.030 1.00 93.44 182 PRO A CA 1
ATOM 1393 C C . PRO A 1 182 ? 5.023 -8.764 -3.629 1.00 93.44 182 PRO A C 1
ATOM 1395 O O . PRO A 1 182 ? 4.034 -9.460 -3.428 1.00 93.44 182 PRO A O 1
ATOM 1398 N N . ILE A 1 183 ? 4.997 -7.676 -4.386 1.00 93.06 183 ILE A N 1
ATOM 1399 C CA . ILE A 1 183 ? 3.859 -7.291 -5.214 1.00 93.06 183 ILE A CA 1
ATOM 1400 C C . ILE A 1 183 ? 4.301 -7.248 -6.675 1.00 93.06 183 ILE A C 1
ATOM 1402 O O . ILE A 1 183 ? 5.383 -6.739 -6.959 1.00 93.06 183 ILE A O 1
ATOM 1406 N N . SER A 1 184 ? 3.474 -7.749 -7.596 1.00 93.88 184 SER A N 1
ATOM 1407 C CA . SER A 1 184 ? 3.633 -7.547 -9.042 1.00 93.88 184 SER A CA 1
ATOM 1408 C C . SER A 1 184 ? 2.360 -6.929 -9.614 1.00 93.88 184 SER A C 1
ATOM 1410 O O . SER A 1 184 ? 1.392 -7.632 -9.902 1.00 93.88 184 SER A O 1
ATOM 1412 N N . ALA A 1 185 ? 2.353 -5.606 -9.778 1.00 95.19 185 ALA A N 1
ATOM 1413 C CA . ALA A 1 185 ? 1.182 -4.862 -10.241 1.00 95.19 185 ALA A CA 1
ATOM 1414 C C . ALA A 1 185 ? 1.550 -3.591 -11.000 1.00 95.19 185 ALA A C 1
ATOM 1416 O O . ALA A 1 185 ? 2.591 -2.980 -10.760 1.00 95.19 185 ALA A O 1
ATOM 1417 N N . VAL A 1 186 ? 0.656 -3.154 -11.884 1.00 94.94 186 VAL A N 1
ATOM 1418 C CA . VAL A 1 186 ? 0.721 -1.824 -12.500 1.00 94.94 186 VAL A CA 1
ATOM 1419 C C . VAL A 1 186 ? -0.022 -0.805 -11.642 1.00 94.94 186 VAL A C 1
ATOM 1421 O O . VAL A 1 186 ? -1.107 -1.082 -11.129 1.00 94.94 186 VAL A O 1
ATOM 1424 N N . ILE A 1 187 ? 0.553 0.387 -11.487 1.00 93.19 187 ILE A N 1
ATOM 1425 C CA . ILE A 1 187 ? -0.131 1.510 -10.845 1.00 93.19 187 ILE A CA 1
ATOM 1426 C C . ILE A 1 187 ? -1.280 1.955 -11.761 1.00 93.19 187 ILE A C 1
ATOM 1428 O O . ILE A 1 187 ? -1.016 2.270 -12.928 1.00 93.19 187 ILE A O 1
ATOM 1432 N N . PRO A 1 188 ? -2.530 2.021 -11.263 1.00 88.19 188 PRO A N 1
ATOM 1433 C CA . PRO A 1 188 ? -3.660 2.502 -12.050 1.00 88.19 188 PRO A CA 1
ATOM 1434 C C . PRO A 1 188 ? -3.375 3.878 -12.657 1.00 88.19 188 PRO A C 1
ATOM 1436 O O . PRO A 1 188 ? -2.796 4.732 -11.991 1.00 88.19 188 PRO A O 1
ATOM 1439 N N . GLU A 1 189 ? -3.775 4.077 -13.915 1.00 87.00 189 GLU A N 1
ATOM 1440 C CA . GLU A 1 189 ? -3.649 5.336 -14.681 1.00 87.00 189 GLU A CA 1
ATOM 1441 C C . GLU A 1 189 ? -2.215 5.771 -15.041 1.00 87.00 189 GLU A C 1
ATOM 1443 O O . GLU A 1 189 ? -2.031 6.479 -16.028 1.00 87.00 189 GLU A O 1
ATOM 1448 N N . LEU A 1 190 ? -1.195 5.327 -14.301 1.00 90.12 190 LEU A N 1
ATOM 1449 C CA . LEU A 1 190 ? 0.215 5.626 -14.587 1.00 90.12 190 LEU A CA 1
ATOM 1450 C C . LEU A 1 190 ? 0.908 4.518 -15.385 1.00 90.12 190 LEU A C 1
ATOM 1452 O O . LEU A 1 190 ? 1.890 4.769 -16.080 1.00 90.12 190 LEU A O 1
ATOM 1456 N N . GLY A 1 191 ? 0.446 3.278 -15.235 1.00 92.19 191 GLY A N 1
ATOM 1457 C CA . GLY A 1 191 ? 0.993 2.097 -15.897 1.00 92.19 191 GLY A CA 1
ATOM 1458 C C . GLY A 1 191 ? 2.404 1.692 -15.458 1.00 92.19 191 GLY A C 1
ATOM 1459 O O . GLY A 1 191 ? 2.993 0.770 -16.020 1.00 92.19 191 GLY A O 1
ATOM 1460 N N . PHE A 1 192 ? 2.975 2.352 -14.451 1.00 93.00 192 PHE A N 1
ATOM 1461 C CA . PHE A 1 192 ? 4.263 1.962 -13.889 1.00 93.00 192 PHE A CA 1
ATOM 1462 C C . PHE A 1 192 ? 4.126 0.617 -13.167 1.00 93.00 192 PHE A C 1
ATOM 1464 O O . PHE A 1 192 ? 3.273 0.470 -12.293 1.00 93.00 192 PHE A O 1
ATOM 1471 N N . HIS A 1 193 ? 4.963 -0.366 -13.506 1.00 94.50 193 HIS A N 1
ATOM 1472 C CA . HIS A 1 193 ? 4.911 -1.692 -12.881 1.00 94.50 193 HIS A CA 1
ATOM 1473 C C . HIS A 1 193 ? 5.849 -1.810 -11.678 1.00 94.50 193 HIS A C 1
ATOM 1475 O O . HIS A 1 193 ? 7.066 -1.649 -11.809 1.00 94.50 193 HIS A O 1
ATOM 1481 N N . ILE A 1 194 ? 5.250 -2.134 -10.534 1.00 94.50 194 ILE A N 1
ATOM 1482 C CA . ILE A 1 194 ? 5.867 -2.411 -9.239 1.00 94.50 194 ILE A CA 1
ATOM 1483 C C . ILE A 1 194 ? 6.140 -3.916 -9.154 1.00 94.50 194 ILE A C 1
ATOM 1485 O O . ILE A 1 194 ? 5.244 -4.707 -9.440 1.00 94.50 194 ILE A O 1
ATOM 1489 N N . ARG A 1 195 ? 7.361 -4.296 -8.758 1.00 93.25 195 ARG A N 1
ATOM 1490 C CA . ARG A 1 195 ? 7.822 -5.699 -8.677 1.00 93.25 195 ARG A CA 1
ATOM 1491 C C . ARG A 1 195 ? 8.784 -5.986 -7.521 1.00 93.25 195 ARG A C 1
ATOM 1493 O O . ARG A 1 195 ? 9.749 -6.730 -7.674 1.00 93.25 195 ARG A O 1
ATOM 1500 N N . TRP A 1 196 ? 8.570 -5.340 -6.384 1.00 94.44 196 TRP A N 1
ATOM 1501 C CA . TRP A 1 196 ? 9.392 -5.501 -5.180 1.00 94.44 196 TRP A CA 1
ATOM 1502 C C . TRP A 1 196 ? 8.499 -5.710 -3.953 1.00 94.44 196 TRP A C 1
ATOM 1504 O O . TRP A 1 196 ? 7.287 -5.848 -4.089 1.00 94.44 196 TRP A O 1
ATOM 1514 N N . HIS A 1 197 ? 9.076 -5.800 -2.756 1.00 95.25 197 HIS A N 1
ATOM 1515 C CA . HIS A 1 197 ? 8.314 -6.050 -1.535 1.00 95.25 197 HIS A CA 1
ATOM 1516 C C . HIS A 1 197 ? 7.546 -4.819 -1.077 1.00 95.25 197 HIS A C 1
ATOM 1518 O O . HIS A 1 197 ? 8.023 -3.683 -1.137 1.00 95.25 197 HIS A O 1
ATOM 1524 N N . ALA A 1 198 ? 6.354 -5.076 -0.562 1.00 94.88 198 ALA A N 1
ATOM 1525 C CA . ALA A 1 198 ? 5.507 -4.090 0.072 1.00 94.88 198 ALA A CA 1
ATOM 1526 C C . ALA A 1 198 ? 5.173 -4.521 1.500 1.00 94.88 198 ALA A C 1
ATOM 1528 O O . ALA A 1 198 ? 5.269 -5.698 1.854 1.00 94.88 198 ALA A O 1
ATOM 1529 N N . ILE A 1 199 ? 4.780 -3.549 2.319 1.00 94.56 199 ILE A N 1
ATOM 1530 C CA . ILE A 1 199 ? 4.201 -3.821 3.634 1.00 94.56 199 ILE A CA 1
ATOM 1531 C C . ILE A 1 199 ? 2.699 -3.976 3.420 1.00 94.56 199 ILE A C 1
ATOM 1533 O O . ILE A 1 199 ? 2.029 -3.035 2.987 1.00 94.56 199 ILE A O 1
ATOM 1537 N N . TRP A 1 200 ? 2.190 -5.164 3.701 1.00 94.31 200 TRP A N 1
ATOM 1538 C CA . TRP A 1 200 ? 0.782 -5.502 3.603 1.00 94.31 200 TRP A CA 1
ATOM 1539 C C . TRP A 1 200 ? 0.158 -5.447 4.986 1.00 94.31 200 TRP A C 1
ATOM 1541 O O . TRP A 1 200 ? 0.739 -5.930 5.953 1.00 94.31 200 TRP A O 1
ATOM 1551 N N . MET A 1 201 ? -1.018 -4.846 5.078 1.00 92.38 201 MET A N 1
ATOM 1552 C CA . MET A 1 201 ? -1.740 -4.674 6.331 1.00 92.38 201 MET A CA 1
ATOM 1553 C C . MET A 1 201 ? -3.193 -5.067 6.112 1.00 92.38 201 MET A C 1
ATOM 1555 O O . MET A 1 201 ? -3.787 -4.728 5.084 1.00 92.38 201 MET A O 1
ATOM 1559 N N . GLU A 1 202 ? -3.792 -5.763 7.068 1.00 89.62 202 GLU A N 1
ATOM 1560 C CA . GLU A 1 202 ? -5.223 -6.017 7.049 1.00 89.62 202 GLU A CA 1
ATOM 1561 C C . GLU A 1 202 ? -5.990 -4.694 7.012 1.00 89.62 202 GLU A C 1
ATOM 1563 O O . GLU A 1 202 ? -5.731 -3.770 7.785 1.00 89.62 202 GLU A O 1
ATOM 1568 N N . GLN A 1 203 ? -6.940 -4.588 6.080 1.00 85.75 203 GLN A N 1
ATOM 1569 C CA . GLN A 1 203 ? -7.814 -3.427 6.041 1.00 85.75 203 GLN A CA 1
ATOM 1570 C C . GLN A 1 203 ? -8.782 -3.511 7.222 1.00 85.75 203 GLN A C 1
ATOM 1572 O O . GLN A 1 203 ? -9.745 -4.278 7.180 1.00 85.75 203 GLN A O 1
ATOM 1577 N N . ALA A 1 204 ? -8.525 -2.707 8.254 1.00 79.50 204 ALA A N 1
ATOM 1578 C CA . ALA A 1 204 ? -9.403 -2.598 9.407 1.00 79.50 204 ALA A CA 1
ATOM 1579 C C . ALA A 1 204 ? -10.799 -2.105 8.993 1.00 79.50 204 ALA A C 1
ATOM 1581 O O . ALA A 1 204 ? -10.952 -1.198 8.164 1.00 79.50 204 ALA A O 1
ATOM 1582 N N . GLU A 1 205 ? -11.831 -2.694 9.592 1.00 76.44 205 GLU A N 1
ATOM 1583 C CA . GLU A 1 205 ? -13.203 -2.251 9.378 1.00 76.44 205 GLU A CA 1
ATOM 1584 C C . GLU A 1 205 ? -13.473 -0.907 10.066 1.00 76.44 205 GLU A C 1
ATOM 1586 O O . GLU A 1 205 ? -12.957 -0.606 11.146 1.00 76.44 205 GLU A O 1
ATOM 1591 N N . GLY A 1 206 ? -14.337 -0.109 9.433 1.00 77.12 206 GLY A N 1
ATOM 1592 C CA . GLY A 1 206 ? -14.806 1.174 9.947 1.00 77.12 206 GLY A CA 1
ATOM 1593 C C . GLY A 1 206 ? -13.986 2.384 9.500 1.00 77.12 206 GLY A C 1
ATOM 1594 O O . GLY A 1 206 ? -13.383 2.393 8.422 1.00 77.12 206 GLY A O 1
ATOM 1595 N N . ILE A 1 207 ? -14.072 3.445 10.302 1.00 75.88 207 ILE A N 1
ATOM 1596 C CA . ILE A 1 207 ? -13.425 4.739 10.080 1.00 75.88 207 ILE A CA 1
ATOM 1597 C C . ILE A 1 207 ? -12.628 5.103 11.322 1.00 75.88 207 ILE A C 1
ATOM 1599 O O . ILE A 1 207 ? -13.067 4.866 12.449 1.00 75.88 207 ILE A O 1
ATOM 1603 N N . SER A 1 208 ? -11.458 5.674 11.081 1.00 74.25 208 SER A N 1
ATOM 1604 C CA . SER A 1 208 ? -10.527 6.072 12.115 1.00 74.25 208 SER A CA 1
ATOM 1605 C C . SER A 1 208 ? -11.063 7.255 12.925 1.00 74.25 208 SER A C 1
ATOM 1607 O O . SER A 1 208 ? -11.881 8.037 12.430 1.00 74.25 208 SER A O 1
ATOM 1609 N N . LEU A 1 209 ? -10.650 7.393 14.188 1.00 73.31 209 LEU A N 1
ATOM 1610 C CA . LEU A 1 209 ? -11.190 8.457 15.039 1.00 73.31 209 LEU A CA 1
ATOM 1611 C C . LEU A 1 209 ? -10.803 9.842 14.501 1.00 73.31 209 LEU A C 1
ATOM 1613 O O . LEU A 1 209 ? -11.634 10.750 14.508 1.00 73.31 209 LEU A O 1
ATOM 1617 N N . GLU A 1 210 ? -9.592 9.978 13.957 1.00 75.25 210 GLU A N 1
ATOM 1618 C CA . GLU A 1 210 ? -9.142 11.208 13.302 1.00 75.25 210 GLU A CA 1
ATOM 1619 C C . GLU A 1 210 ? -10.054 11.571 12.120 1.00 75.25 210 GLU A C 1
ATOM 1621 O O . GLU A 1 210 ? -10.532 12.706 12.005 1.00 75.25 210 GLU A O 1
ATOM 1626 N N . ASN A 1 211 ? -10.402 10.581 11.293 1.00 76.25 211 ASN A N 1
ATOM 1627 C CA . ASN A 1 211 ? -11.331 10.766 10.183 1.00 76.25 211 ASN A CA 1
ATOM 1628 C C . ASN A 1 211 ? -12.733 11.182 10.650 1.00 76.25 211 ASN A C 1
ATOM 1630 O O . ASN A 1 211 ? -13.327 12.081 10.047 1.00 76.25 211 ASN A O 1
ATOM 1634 N N . VAL A 1 212 ? -13.258 10.576 11.726 1.00 76.12 212 VAL A N 1
ATOM 1635 C CA . VAL A 1 212 ? -14.558 10.957 12.317 1.00 76.12 212 VAL A CA 1
ATOM 1636 C C . VAL A 1 212 ? -14.564 12.434 12.713 1.00 76.12 212 VAL A C 1
ATOM 1638 O O . VAL A 1 212 ? -15.544 13.137 12.449 1.00 76.12 212 VAL A O 1
ATOM 1641 N N . VAL A 1 213 ? -13.475 12.910 13.318 1.00 76.00 213 VAL A N 1
ATOM 1642 C CA . VAL A 1 213 ? -13.357 14.284 13.817 1.00 76.00 213 VAL A CA 1
ATOM 1643 C C . VAL A 1 213 ? -13.164 15.286 12.676 1.00 76.00 213 VAL A C 1
ATOM 1645 O O . VAL A 1 213 ? -13.762 16.363 12.708 1.00 76.00 213 VAL A O 1
ATOM 1648 N N . ARG A 1 214 ? -12.341 14.964 11.670 1.00 75.94 214 ARG A N 1
ATOM 1649 C CA . ARG A 1 214 ? -11.812 15.973 10.734 1.00 75.94 214 ARG A CA 1
ATOM 1650 C C . ARG A 1 214 ? -12.290 15.851 9.293 1.00 75.94 214 ARG A C 1
ATOM 1652 O O . ARG A 1 214 ? -12.330 16.866 8.603 1.00 75.94 214 ARG A O 1
ATOM 1659 N N . LEU A 1 215 ? -12.627 14.651 8.825 1.00 76.56 215 LEU A N 1
ATOM 1660 C CA . LEU A 1 215 ? -12.723 14.356 7.386 1.00 76.56 215 LEU A CA 1
ATOM 1661 C C . LEU A 1 215 ? -14.111 13.894 6.923 1.00 76.56 215 LEU A C 1
ATOM 1663 O O . LEU A 1 215 ? -14.317 13.597 5.745 1.00 76.56 215 LEU A O 1
ATOM 1667 N N . GLY A 1 216 ? -15.098 13.892 7.821 1.00 79.94 216 GLY A N 1
ATOM 1668 C CA . GLY A 1 216 ? -16.493 13.678 7.446 1.00 79.94 216 GLY A CA 1
ATOM 1669 C C . GLY A 1 216 ? -16.997 14.746 6.475 1.00 79.94 216 GLY A C 1
ATOM 1670 O O . GLY A 1 216 ? -16.711 15.932 6.630 1.00 79.94 216 GLY A O 1
ATOM 1671 N N . THR A 1 217 ? -17.790 14.333 5.484 1.00 82.19 217 THR A N 1
ATOM 1672 C CA . THR A 1 217 ? -18.510 15.246 4.583 1.00 82.19 217 THR A CA 1
ATOM 1673 C C . THR A 1 217 ? -20.028 15.027 4.698 1.00 82.19 217 THR A C 1
ATOM 1675 O O . THR A 1 217 ? -20.504 13.957 4.304 1.00 82.19 217 THR A O 1
ATOM 1678 N N . PRO A 1 218 ? -20.806 16.007 5.213 1.00 85.00 218 PRO A N 1
ATOM 1679 C CA . PRO A 1 218 ? -20.338 17.271 5.800 1.00 85.00 218 PRO A CA 1
ATOM 1680 C C . PRO A 1 218 ? -19.464 17.047 7.049 1.00 85.00 218 PRO A C 1
ATOM 1682 O O . PRO A 1 218 ? -19.487 15.955 7.622 1.00 85.00 218 PRO A O 1
ATOM 1685 N N . MET A 1 219 ? -18.727 18.072 7.493 1.00 82.75 219 MET A N 1
ATOM 1686 C CA . MET A 1 219 ? -17.934 17.998 8.732 1.00 82.75 219 MET A CA 1
ATOM 1687 C C . MET A 1 219 ? -18.859 17.866 9.947 1.00 82.75 219 MET A C 1
ATOM 1689 O O . ME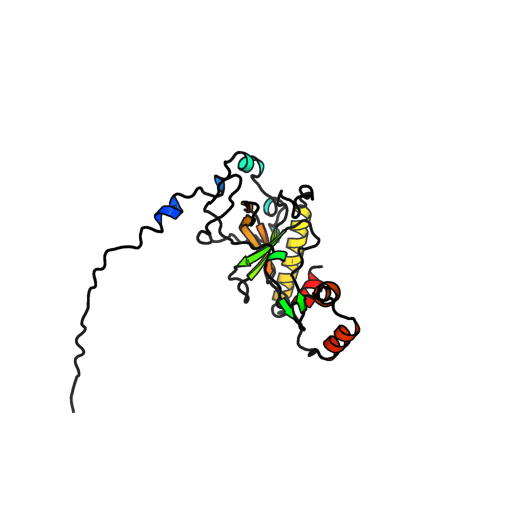T A 1 219 ? -19.961 18.434 9.965 1.00 82.75 219 MET A O 1
ATOM 1693 N N . MET A 1 220 ? -18.460 17.068 10.938 1.00 80.38 220 MET A N 1
ATOM 1694 C CA . MET A 1 220 ? -19.271 16.829 12.130 1.00 80.38 220 MET A CA 1
ATOM 1695 C C . MET A 1 220 ? -19.229 18.033 13.072 1.00 80.38 220 MET A C 1
ATOM 1697 O O . MET A 1 220 ? -18.164 18.567 13.370 1.00 80.38 220 MET A O 1
ATOM 1701 N N . HIS A 1 221 ? -20.398 18.472 13.545 1.00 85.38 221 HIS A N 1
ATOM 1702 C CA . HIS A 1 221 ? -20.457 19.512 14.569 1.00 85.38 221 HIS A CA 1
ATOM 1703 C C . HIS A 1 221 ? -20.018 18.919 15.922 1.00 85.38 221 HIS A C 1
ATOM 1705 O O . HIS A 1 221 ? -20.489 17.829 16.254 1.00 85.38 221 HIS A O 1
ATOM 1711 N N . PRO A 1 222 ? -19.208 19.616 16.745 1.00 83.19 222 PRO A N 1
ATOM 1712 C CA . PRO A 1 222 ? -18.697 19.074 18.010 1.00 83.19 222 PRO A CA 1
ATOM 1713 C C . PRO A 1 222 ? -19.774 18.497 18.941 1.00 83.19 222 PRO A C 1
ATOM 1715 O O . PRO A 1 222 ? -19.606 17.404 19.468 1.00 83.19 222 PRO A O 1
ATOM 1718 N N . ASN A 1 223 ? -20.920 19.172 19.081 1.00 85.00 223 ASN A N 1
ATOM 1719 C CA . ASN A 1 223 ? -22.023 18.658 19.909 1.00 85.00 223 ASN A CA 1
ATOM 1720 C C . ASN A 1 223 ? -22.597 17.331 19.385 1.00 85.00 223 ASN A C 1
ATOM 1722 O O . ASN A 1 223 ? -22.898 16.449 20.174 1.00 85.00 223 ASN A O 1
ATOM 1726 N N . GLN A 1 224 ? -22.685 17.154 18.061 1.00 81.50 224 GLN A N 1
ATOM 1727 C CA . GLN A 1 224 ? -23.155 15.890 17.484 1.00 81.50 224 GLN A CA 1
ATOM 1728 C C . GLN A 1 224 ? -22.148 14.764 17.714 1.00 81.50 224 GLN A C 1
ATOM 1730 O O . GLN A 1 224 ? -22.547 13.626 17.937 1.00 81.50 224 GLN A O 1
ATOM 1735 N N . LEU A 1 225 ? -20.849 15.081 17.683 1.00 80.44 225 LEU A N 1
ATOM 1736 C CA . LEU A 1 225 ? -19.810 14.122 18.035 1.00 80.44 225 LEU A CA 1
ATOM 1737 C C . LEU A 1 225 ? -19.947 13.694 19.499 1.00 80.44 225 LEU A C 1
ATOM 1739 O O . LEU A 1 225 ? -19.919 12.502 19.775 1.00 80.44 225 LEU A O 1
ATOM 1743 N N . LEU A 1 226 ? -20.149 14.639 20.422 1.00 81.00 226 LEU A N 1
ATOM 1744 C CA . LEU A 1 226 ? -20.384 14.323 21.835 1.00 81.00 226 LEU A CA 1
ATOM 1745 C C . LEU A 1 226 ? -21.608 13.417 22.013 1.00 81.00 226 LEU A C 1
ATOM 1747 O O . LEU A 1 226 ? -21.498 12.383 22.669 1.00 81.00 226 LEU A O 1
ATOM 1751 N N . ASP A 1 227 ? -22.735 13.749 21.380 1.00 83.12 227 ASP A N 1
ATOM 1752 C CA . ASP A 1 227 ? -23.962 12.947 21.447 1.00 83.12 227 ASP A CA 1
ATOM 1753 C C . ASP A 1 227 ? -23.734 11.510 20.943 1.00 83.12 227 ASP A C 1
ATOM 1755 O O . ASP A 1 227 ? -24.152 10.544 21.585 1.00 83.12 227 ASP A O 1
ATOM 1759 N N . ILE A 1 228 ? -23.012 11.354 19.827 1.00 78.12 228 ILE A N 1
ATOM 1760 C CA . ILE A 1 228 ? -22.637 10.045 19.277 1.00 78.12 228 ILE A CA 1
ATOM 1761 C C . ILE A 1 228 ? -21.735 9.288 20.254 1.00 78.12 228 ILE A C 1
ATOM 1763 O O . ILE A 1 228 ? -22.011 8.131 20.562 1.00 78.12 228 ILE A O 1
ATOM 1767 N N . MET A 1 229 ? -20.688 9.926 20.779 1.00 76.12 229 MET A N 1
ATOM 1768 C CA . MET A 1 229 ? -19.727 9.281 21.680 1.00 76.12 229 MET A CA 1
ATOM 1769 C C . MET A 1 229 ? -20.368 8.864 23.011 1.00 76.12 229 MET A C 1
ATOM 1771 O O . MET A 1 229 ? -19.973 7.854 23.589 1.00 76.12 229 MET A O 1
ATOM 1775 N N . HIS A 1 230 ? -21.393 9.582 23.476 1.00 77.88 230 HIS A N 1
ATOM 1776 C CA . HIS A 1 230 ? -22.196 9.180 24.632 1.00 77.88 230 HIS A CA 1
ATOM 1777 C C . HIS A 1 230 ? -23.138 8.002 24.339 1.00 77.88 230 HIS A C 1
ATOM 1779 O O . HIS A 1 230 ? -23.438 7.232 25.253 1.00 77.88 230 HIS A O 1
ATOM 1785 N N . GLY A 1 231 ? -23.600 7.860 23.093 1.00 70.94 231 GLY A N 1
ATOM 1786 C CA . GLY A 1 231 ? -24.508 6.796 22.656 1.00 70.94 231 GLY A CA 1
ATOM 1787 C C . GLY A 1 231 ? -23.823 5.525 22.141 1.00 70.94 231 GLY A C 1
ATOM 1788 O O . GLY A 1 231 ? -24.493 4.503 21.984 1.00 70.94 231 GLY A O 1
ATOM 1789 N N . LEU A 1 232 ? -22.515 5.561 21.874 1.00 69.25 232 LEU A N 1
ATOM 1790 C CA . LEU A 1 232 ? -21.766 4.395 21.409 1.00 69.25 232 LEU A CA 1
ATOM 1791 C C . LEU A 1 232 ? -21.710 3.314 22.490 1.00 69.25 232 LEU A C 1
ATOM 1793 O O . LEU A 1 232 ? -21.412 3.569 23.661 1.00 69.25 232 LEU A O 1
ATOM 1797 N N . ASN A 1 233 ? -21.966 2.071 22.082 1.00 61.16 233 ASN A N 1
ATOM 1798 C CA . ASN A 1 233 ? -21.755 0.937 22.963 1.00 61.16 233 ASN A CA 1
ATOM 1799 C C . ASN A 1 233 ? -20.257 0.841 23.274 1.00 61.16 233 ASN A C 1
ATOM 1801 O O . ASN A 1 233 ? -19.446 0.650 22.374 1.00 61.16 233 ASN A O 1
ATOM 1805 N N . LYS A 1 234 ? -19.894 0.953 24.554 1.00 58.19 234 LYS A N 1
ATOM 1806 C CA . LYS A 1 234 ? -18.499 0.984 25.023 1.00 58.19 234 LYS A CA 1
ATOM 1807 C C . LYS A 1 234 ? -17.698 -0.272 24.659 1.00 58.19 234 LYS A C 1
ATOM 1809 O O . LYS A 1 234 ? -16.477 -0.244 24.743 1.00 58.19 234 LYS A O 1
ATOM 1814 N N . THR A 1 235 ? -18.368 -1.362 24.277 1.00 54.38 235 THR A N 1
ATOM 1815 C CA . THR A 1 235 ? -17.731 -2.596 23.794 1.00 54.38 235 THR A CA 1
ATOM 1816 C C . THR A 1 235 ? -17.531 -2.639 22.277 1.00 54.38 235 THR A C 1
ATOM 1818 O O . THR A 1 235 ? -16.802 -3.499 21.794 1.00 54.38 235 THR A O 1
ATOM 1821 N N . GLN A 1 236 ? -18.137 -1.727 21.508 1.00 53.88 236 GLN A N 1
ATOM 1822 C CA . GLN A 1 236 ? -17.906 -1.594 20.069 1.00 53.88 236 GLN A CA 1
ATOM 1823 C C . GLN A 1 236 ? -16.648 -0.760 19.828 1.00 53.88 236 GLN A C 1
ATOM 1825 O O . GLN A 1 236 ? -16.703 0.435 19.541 1.00 53.88 236 GLN A O 1
ATOM 1830 N N . ILE A 1 237 ? -15.497 -1.410 19.955 1.00 54.25 237 ILE A N 1
ATOM 1831 C CA . ILE A 1 237 ? -14.234 -0.865 19.473 1.00 54.25 237 ILE A CA 1
ATOM 1832 C C . ILE A 1 237 ? -14.184 -1.102 17.966 1.00 54.25 237 ILE A C 1
ATOM 1834 O O . ILE A 1 237 ? -14.208 -2.236 17.496 1.00 54.25 237 ILE A O 1
ATOM 1838 N N . ILE A 1 238 ? -14.125 -0.020 17.197 1.00 59.28 238 ILE A N 1
ATOM 1839 C CA . ILE A 1 238 ? -13.851 -0.095 15.766 1.00 59.28 238 ILE A CA 1
ATOM 1840 C C . ILE A 1 238 ? -12.335 -0.272 15.639 1.00 59.28 238 ILE A C 1
ATOM 1842 O O . ILE A 1 238 ? -11.595 0.638 16.007 1.00 59.28 238 ILE A O 1
ATOM 1846 N N . MET A 1 239 ? -11.857 -1.422 15.151 1.00 55.91 239 MET A N 1
ATOM 1847 C CA . MET A 1 239 ? -10.418 -1.730 15.010 1.00 55.91 239 MET A CA 1
ATOM 1848 C C . MET A 1 239 ? -9.636 -0.614 14.291 1.00 55.91 239 MET A C 1
ATOM 1850 O O . MET A 1 239 ? -8.473 -0.370 14.601 1.00 55.91 239 MET A O 1
ATOM 1854 N N . SER A 1 240 ? -10.293 0.145 13.404 1.00 56.34 240 SER A N 1
ATOM 1855 C CA . SER A 1 240 ? -9.717 1.330 12.755 1.00 56.34 240 SER A CA 1
ATOM 1856 C C . SER A 1 240 ? -9.244 2.430 13.722 1.00 56.34 240 SER A C 1
ATOM 1858 O O . SER A 1 240 ? -8.351 3.186 13.357 1.00 56.34 240 SER A O 1
ATOM 1860 N N . ALA A 1 241 ? -9.810 2.545 14.927 1.00 57.25 241 ALA A N 1
ATOM 1861 C CA . ALA A 1 241 ? -9.372 3.511 15.940 1.00 57.25 241 ALA A CA 1
ATOM 1862 C C . ALA A 1 241 ? -8.111 3.047 16.694 1.00 57.25 241 ALA A C 1
ATOM 1864 O O . ALA A 1 241 ? -7.282 3.875 17.061 1.00 57.25 241 ALA A O 1
ATOM 1865 N N . ILE A 1 242 ? -7.940 1.731 16.890 1.00 56.25 242 ILE A N 1
ATOM 1866 C CA . ILE A 1 242 ? -6.687 1.150 17.402 1.00 56.25 242 ILE A CA 1
ATOM 1867 C C . ILE A 1 242 ? -5.588 1.285 16.343 1.00 56.25 242 ILE A C 1
ATOM 1869 O O . ILE A 1 242 ? -4.454 1.623 16.672 1.00 56.25 242 ILE A O 1
ATOM 1873 N N . PHE A 1 243 ? -5.930 1.072 15.070 1.00 55.06 243 PHE A N 1
ATOM 1874 C CA . PHE A 1 243 ? -4.979 1.185 13.968 1.00 55.06 243 PHE A CA 1
ATOM 1875 C C . PHE A 1 243 ? -4.371 2.584 13.846 1.00 55.06 243 PHE A C 1
ATOM 1877 O O . PHE A 1 243 ? -3.155 2.683 13.703 1.00 55.06 243 PHE A O 1
ATOM 1884 N N . ASP A 1 244 ? -5.177 3.646 13.974 1.00 54.19 244 ASP A N 1
ATOM 1885 C CA . ASP A 1 244 ? -4.663 5.023 14.033 1.00 54.19 244 ASP A CA 1
ATOM 1886 C C . ASP A 1 244 ? -3.603 5.159 15.130 1.00 54.19 244 ASP A C 1
ATOM 1888 O O . ASP A 1 244 ? -2.495 5.593 14.853 1.00 54.19 244 ASP A O 1
ATOM 1892 N N . LEU A 1 245 ? -3.890 4.699 16.352 1.00 47.41 245 LEU A N 1
ATOM 1893 C CA . LEU A 1 245 ? -2.967 4.825 17.485 1.00 47.41 245 LEU A CA 1
ATOM 1894 C C . LEU A 1 245 ? -1.648 4.049 17.293 1.00 47.41 245 LEU A C 1
ATOM 1896 O O . LEU A 1 245 ? -0.617 4.447 17.828 1.00 47.41 245 LEU A O 1
ATOM 1900 N N . LEU A 1 246 ? -1.687 2.920 16.578 1.00 46.81 246 LEU A N 1
ATOM 1901 C CA . LEU A 1 246 ? -0.528 2.042 16.374 1.00 46.81 246 LEU A CA 1
ATOM 1902 C C . LEU A 1 246 ? 0.290 2.384 15.121 1.00 46.81 246 LEU A C 1
ATOM 1904 O O . LEU A 1 246 ? 1.422 1.913 14.995 1.00 46.81 246 LEU A O 1
ATOM 1908 N N . THR A 1 247 ? -0.270 3.150 14.180 1.00 46.59 247 THR A N 1
ATOM 1909 C CA . THR A 1 247 ? 0.344 3.359 12.857 1.00 46.59 247 THR A CA 1
ATOM 1910 C C . THR A 1 247 ? 0.484 4.817 12.416 1.00 46.59 247 THR A C 1
ATOM 1912 O O . THR A 1 247 ? 1.161 5.042 11.405 1.00 46.59 247 THR A O 1
ATOM 1915 N N . SER A 1 248 ? -0.091 5.779 13.153 1.00 39.94 248 SER A N 1
ATOM 1916 C CA . SER A 1 248 ? 0.128 7.225 12.965 1.00 39.94 248 SER A CA 1
ATOM 1917 C C . SER A 1 248 ? 1.503 7.684 13.436 1.00 39.94 248 SER A C 1
ATOM 1919 O O . SER A 1 248 ? 1.871 7.312 14.574 1.00 39.94 248 SER A O 1
#

Sequence (248 aa):
MNNTCCLAVLILVCTGLGGSHATSQAYADLPHVNDCSLCMKCVVDTPHAHTHIRTEDLKEEHFKPSDELEKQTKPICEECRGCTDQLTVLVSSGKKQIFNRSFADEGGASPNWLFVAPTNRTRSKKAIVKVACIPVGKNPVQAHPKCHADQTVQFAKIYLALEKLAEDCELTDITPQVWVEPISAVIPELGFHIRWHAIWMEQAEGISLENVVRLGTPMMHPNQLLDIMHGLNKTQIIMSAIFDLLTS

Secondary structure (DSSP, 8-state):
-------------------SSHHHHHHHTSPBGGG-S-EEEEEEPPPP-PPPPPGGG--GGGGS-S-HHHHTTSPPEEEEEEE----EEGGGS-EEEETTEEEE----SSSSEEEEEE-SSSTTSEEEEEE---SS-SSTTS--PPP-HHHHHHHHHHHHHHHHHHHHTT-TTTS--EEEEE--EEPTTT-PEE-SEEEEEE--SS--HHHHHHT-BSPPPHHHHHHHHHHS-TT---HHHHHHHHH-

Radius of gyration: 24.06 Å; chains: 1; bounding box: 59×80×55 Å

Foldseek 3Di:
DDDDDDDDDDDDDPPDPDDDPPVVVVQVPFAALQQALFEQEEDADAADDFDADDLVRDDLPQQEDPQNPVSNVHHHHPYHYDFNKDWDFQQRPAWDADPNWTFGDDQDPDQWTWTKIADPPDPVSIKIWTHFHDQDGPDNPDHRDDTDSVVVSVVLSVLVVVQVVCVVVVVCVLAWHKGKTFGFYADHPGRRTGTGITIITHDFPDAEPCRLQQPIVVHDDPVVVVVVVVVDDPPPDRSNNVCVVVPD